Protein AF-A0A7C4W4A1-F1 (afdb_monomer_lite)

Radius of gyration: 19.25 Å; chains: 1; bounding box: 43×49×44 Å

Secondary structure (DSSP, 8-state):
-HHHHHHHHHHTT--EEE-HHHHHHHTT---TTS--HHHHS--SSSTT-EEE--SGGGHHHHHHHHHHIIIIIS----TT-HHHHHHHHHHH----EEETT--SHHHHHHHHHHHTTT--EEE-GGGGGGS--B---TT-GGGGEEEETTT--EEE---TT--SEEE-SSHHHHHHHHHHTT--TT--HHHHHHHHHHHHHHIIIIISS--TTGGGG-SSTTSS-GGGHHHHHHHHHHHH--EEETTTTEEEE--SS---TT--EES-THHHHT-PPP-

InterPro domains:
  IPR004137 Hydroxylamine reductase/Ni-containing CO dehydrogenase [PF03063] (3-142)
  IPR004137 Hydroxylamine reductase/Ni-containing CO dehydrogenase [PTHR30109] (1-232)
  IPR011254 Prismane-like superfamily [SSF56821] (2-259)
  IPR016099 Prismane-like, alpha/beta-sandwich [G3DSA:3.40.50.2030] (1-143)

pLDDT: mean 95.99, std 3.99, range [57.06, 98.75]

Organism: NCBI:txid113653

Structure (mmCIF, N/CA/C/O backbone):
data_AF-A0A7C4W4A1-F1
#
_entry.id   AF-A0A7C4W4A1-F1
#
loop_
_atom_site.group_PDB
_atom_site.id
_atom_site.type_symbol
_atom_site.label_atom_id
_atom_site.label_alt_id
_atom_site.label_comp_id
_atom_site.label_asym_id
_atom_site.label_entity_id
_atom_site.label_seq_id
_atom_site.pdbx_PDB_ins_code
_atom_site.Cartn_x
_atom_site.Cartn_y
_atom_site.Cartn_z
_atom_site.occupancy
_atom_site.B_iso_or_equiv
_atom_site.auth_seq_id
_atom_site.auth_comp_id
_atom_site.auth_asym_id
_atom_site.auth_atom_id
_atom_site.pdbx_PDB_model_num
ATOM 1 N N . ASP A 1 1 ? 7.081 6.368 -17.960 1.00 95.62 1 ASP A N 1
ATOM 2 C CA . ASP A 1 1 ? 6.251 5.556 -17.037 1.00 95.62 1 ASP A CA 1
ATOM 3 C C . ASP A 1 1 ? 7.072 4.738 -16.055 1.00 95.62 1 ASP A C 1
ATOM 5 O O . ASP A 1 1 ? 7.045 5.066 -14.877 1.00 95.62 1 ASP A O 1
ATOM 9 N N . ALA A 1 2 ? 7.829 3.723 -16.497 1.00 96.88 2 ALA A N 1
ATOM 10 C CA . ALA A 1 2 ? 8.615 2.878 -15.585 1.00 96.88 2 ALA A CA 1
ATOM 11 C C . ALA A 1 2 ? 9.582 3.694 -14.704 1.00 96.88 2 ALA A C 1
ATOM 13 O O . ALA A 1 2 ? 9.517 3.598 -13.481 1.00 96.88 2 ALA A O 1
ATOM 14 N N . TYR A 1 3 ? 10.397 4.559 -15.322 1.00 97.88 3 TYR A N 1
ATOM 15 C CA . TYR A 1 3 ? 11.257 5.511 -14.608 1.00 97.88 3 TYR A CA 1
ATOM 16 C C . TYR A 1 3 ? 10.452 6.422 -13.667 1.00 97.88 3 TYR A C 1
ATOM 18 O O . TYR A 1 3 ? 10.765 6.526 -12.485 1.00 97.88 3 TYR A O 1
ATOM 26 N N . THR A 1 4 ? 9.381 7.039 -14.181 1.00 97.75 4 THR A N 1
ATOM 27 C CA . THR A 1 4 ? 8.538 7.997 -13.451 1.00 97.75 4 THR A CA 1
ATOM 28 C C . THR A 1 4 ? 8.016 7.416 -12.142 1.00 97.75 4 THR A C 1
ATOM 30 O O . THR A 1 4 ? 8.166 8.046 -11.100 1.00 97.75 4 THR A O 1
ATOM 33 N N . VAL A 1 5 ? 7.451 6.205 -12.174 1.00 98.06 5 VAL A N 1
ATOM 34 C CA . VAL A 1 5 ? 6.921 5.552 -10.970 1.00 98.06 5 VAL A CA 1
ATOM 35 C C . VAL A 1 5 ? 8.040 5.228 -9.989 1.00 98.06 5 VAL A C 1
ATOM 37 O O . VAL A 1 5 ? 7.906 5.527 -8.806 1.00 98.06 5 VAL A O 1
ATOM 40 N N . MET A 1 6 ? 9.147 4.642 -10.455 1.00 98.25 6 MET A N 1
ATOM 41 C CA . MET A 1 6 ? 10.250 4.277 -9.559 1.00 98.25 6 MET A CA 1
ATOM 42 C C . MET A 1 6 ? 10.844 5.507 -8.872 1.00 98.25 6 MET A C 1
ATOM 44 O O . MET A 1 6 ? 10.991 5.504 -7.654 1.00 98.25 6 MET A O 1
ATOM 48 N N . ASN A 1 7 ? 11.106 6.576 -9.626 1.00 98.19 7 ASN A N 1
ATOM 49 C CA . ASN A 1 7 ? 11.614 7.834 -9.087 1.00 98.19 7 ASN A CA 1
ATOM 50 C C . ASN A 1 7 ? 10.610 8.487 -8.118 1.00 98.19 7 ASN A C 1
ATOM 52 O O . ASN A 1 7 ? 11.001 8.970 -7.055 1.00 98.19 7 ASN A O 1
ATOM 56 N N . GLU A 1 8 ? 9.311 8.481 -8.436 1.00 98.50 8 GLU A N 1
ATOM 57 C CA . GLU A 1 8 ? 8.291 9.075 -7.563 1.00 98.50 8 GLU A CA 1
ATOM 58 C C . GLU A 1 8 ? 8.186 8.341 -6.218 1.00 98.50 8 GLU A C 1
ATOM 60 O O . GLU A 1 8 ? 8.117 8.983 -5.174 1.00 98.50 8 GLU A O 1
ATOM 65 N N . PHE A 1 9 ? 8.214 7.006 -6.212 1.00 98.75 9 PHE A N 1
ATOM 66 C CA . PHE A 1 9 ? 8.135 6.235 -4.969 1.00 98.75 9 PHE A CA 1
ATOM 67 C C . PHE A 1 9 ? 9.457 6.236 -4.187 1.00 98.75 9 PHE A C 1
ATOM 69 O O . PHE A 1 9 ? 9.433 6.400 -2.965 1.00 98.75 9 PHE A O 1
ATOM 76 N N . ALA A 1 10 ? 10.607 6.136 -4.860 1.00 98.38 10 ALA A N 1
ATOM 77 C CA . ALA A 1 10 ? 11.912 6.190 -4.200 1.00 98.38 10 ALA A CA 1
ATOM 78 C C . ALA A 1 10 ? 12.178 7.571 -3.575 1.00 98.38 10 ALA A C 1
ATOM 80 O O . ALA A 1 10 ? 12.529 7.658 -2.402 1.00 98.38 10 ALA A O 1
ATOM 81 N N . SER A 1 11 ? 11.894 8.677 -4.275 1.00 98.19 11 SER A N 1
ATOM 82 C CA . SER A 1 11 ? 12.014 10.030 -3.689 1.00 98.19 11 SER A CA 1
ATOM 83 C C . SER A 1 11 ? 11.104 10.268 -2.476 1.00 98.19 11 SER A C 1
ATOM 85 O O . SER A 1 11 ? 11.361 11.162 -1.672 1.00 98.19 11 SER A O 1
ATOM 87 N N . ARG A 1 12 ? 10.060 9.449 -2.311 1.00 98.12 12 ARG A N 1
ATOM 88 C CA . ARG A 1 12 ? 9.133 9.464 -1.169 1.00 98.12 12 ARG A CA 1
ATOM 89 C C . ARG A 1 12 ? 9.475 8.425 -0.105 1.00 98.12 12 ARG A C 1
ATOM 91 O O . ARG A 1 12 ? 8.645 8.126 0.747 1.00 98.12 12 ARG A O 1
ATOM 98 N N . ASN A 1 13 ? 10.692 7.891 -0.141 1.00 98.25 13 ASN A N 1
ATOM 99 C CA . ASN A 1 13 ? 11.218 6.950 0.838 1.00 98.25 13 ASN A CA 1
ATOM 100 C C . ASN A 1 13 ? 10.473 5.600 0.898 1.00 98.25 13 ASN A C 1
ATOM 102 O O . ASN A 1 13 ? 10.528 4.905 1.914 1.00 98.25 13 ASN A O 1
ATOM 106 N N . PHE A 1 14 ? 9.787 5.197 -0.178 1.00 98.62 14 PHE A N 1
ATOM 107 C CA . PHE A 1 14 ? 9.311 3.818 -0.311 1.00 98.62 14 PHE A CA 1
ATOM 108 C C . PHE A 1 14 ? 10.476 2.887 -0.659 1.00 98.62 14 PHE A C 1
ATOM 110 O O . PHE A 1 14 ? 11.471 3.312 -1.244 1.00 98.62 14 PHE A O 1
ATOM 117 N N . ILE A 1 15 ? 10.324 1.602 -0.330 1.00 98.69 15 ILE A N 1
ATOM 118 C CA . ILE A 1 15 ? 11.211 0.543 -0.820 1.00 98.69 15 ILE A CA 1
ATOM 119 C C . ILE A 1 15 ? 10.747 0.165 -2.226 1.00 98.69 15 ILE A C 1
ATOM 121 O O . ILE A 1 15 ? 9.647 -0.373 -2.384 1.00 98.69 15 ILE A O 1
ATOM 125 N N . VAL A 1 16 ? 11.562 0.433 -3.245 1.00 98.75 16 VAL A N 1
ATOM 126 C CA . VAL A 1 16 ? 11.228 0.112 -4.636 1.00 98.75 16 VAL A CA 1
ATOM 127 C C . VAL A 1 16 ? 12.038 -1.097 -5.082 1.00 98.75 16 VAL A C 1
ATOM 129 O O . VAL A 1 16 ? 13.265 -1.091 -5.079 1.00 98.75 16 VAL A O 1
ATOM 132 N N . VAL A 1 17 ? 11.342 -2.151 -5.501 1.00 98.62 17 VAL A N 1
ATOM 133 C CA . VAL A 1 17 ? 11.955 -3.338 -6.105 1.00 98.62 17 VAL A CA 1
ATOM 134 C C . VAL A 1 17 ? 11.370 -3.571 -7.490 1.00 98.62 17 VAL A C 1
ATOM 136 O O . VAL A 1 17 ? 10.174 -3.378 -7.706 1.00 98.62 17 VAL A O 1
ATOM 139 N N . THR A 1 18 ? 12.202 -3.994 -8.436 1.00 98.62 18 THR A N 1
ATOM 140 C CA . THR A 1 18 ? 11.789 -4.202 -9.829 1.00 98.62 18 THR A CA 1
ATOM 141 C C . THR A 1 18 ? 12.407 -5.461 -10.432 1.00 98.62 18 THR A C 1
ATOM 143 O O . THR A 1 18 ? 13.397 -5.989 -9.928 1.00 98.62 18 THR A O 1
ATOM 146 N N . THR A 1 19 ? 11.790 -5.978 -11.497 1.00 98.62 19 THR A N 1
ATOM 147 C CA . THR A 1 19 ? 12.268 -7.144 -12.252 1.00 98.62 19 THR A CA 1
ATOM 148 C C . THR A 1 19 ? 11.946 -7.020 -13.741 1.00 98.62 19 THR A C 1
ATOM 150 O O . THR A 1 19 ? 11.060 -6.268 -14.156 1.00 98.62 19 THR A O 1
ATOM 153 N N . GLY A 1 20 ? 12.621 -7.832 -14.554 1.00 98.19 20 GLY A N 1
ATOM 154 C CA . GLY A 1 20 ? 12.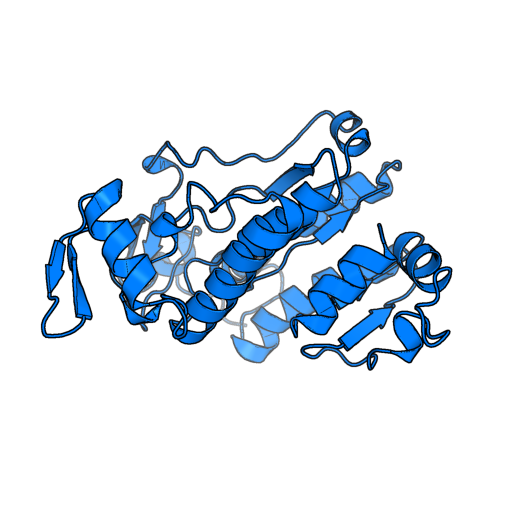263 -8.071 -15.952 1.00 98.19 20 GLY A CA 1
ATOM 155 C C . GLY A 1 20 ? 12.254 -6.804 -16.810 1.00 98.19 20 GLY A C 1
ATOM 156 O O . GLY A 1 20 ? 13.079 -5.915 -16.629 1.00 98.19 20 GLY A O 1
ATOM 157 N N . CYS A 1 21 ? 11.319 -6.731 -17.759 1.00 97.94 21 CYS A N 1
ATOM 158 C CA . CYS A 1 21 ? 11.262 -5.634 -18.729 1.00 97.94 21 CYS A CA 1
ATOM 159 C C . CYS A 1 21 ? 11.100 -4.263 -18.063 1.00 97.94 21 CYS A C 1
ATOM 161 O O . CYS A 1 21 ? 11.749 -3.315 -18.475 1.00 97.94 21 CYS A O 1
ATOM 163 N N . MET A 1 22 ? 10.320 -4.161 -16.980 1.00 97.12 22 MET A N 1
ATOM 164 C CA . MET A 1 22 ? 10.151 -2.884 -16.282 1.00 97.12 22 MET A CA 1
ATOM 165 C C . MET A 1 22 ? 11.462 -2.396 -15.647 1.00 97.12 22 MET A C 1
ATOM 167 O O . MET A 1 22 ? 11.724 -1.196 -15.629 1.00 97.12 22 MET A O 1
ATOM 171 N N . ALA A 1 23 ? 12.304 -3.316 -15.159 1.00 98.12 23 ALA A N 1
ATOM 172 C CA . ALA A 1 23 ? 13.641 -2.987 -14.672 1.00 98.12 23 ALA A CA 1
ATOM 173 C C . ALA A 1 23 ? 14.562 -2.492 -15.798 1.00 98.12 23 ALA A C 1
ATOM 175 O O . ALA A 1 23 ? 15.361 -1.584 -15.575 1.00 98.12 23 ALA A O 1
ATOM 176 N N . MET A 1 24 ? 14.435 -3.061 -17.000 1.00 98.25 24 MET A N 1
ATOM 177 C CA . MET A 1 24 ? 15.187 -2.621 -18.179 1.00 98.25 24 MET A CA 1
ATOM 178 C C . MET A 1 24 ? 14.747 -1.218 -18.602 1.00 98.25 24 MET A C 1
ATOM 180 O O . MET A 1 24 ? 15.575 -0.314 -18.660 1.00 98.25 24 MET A O 1
ATOM 184 N N . ASP A 1 25 ? 13.444 -1.019 -18.808 1.00 97.81 25 ASP A N 1
ATOM 185 C CA . ASP A 1 25 ? 12.881 0.232 -19.323 1.00 97.81 25 ASP A CA 1
ATOM 186 C C . ASP A 1 25 ? 13.168 1.425 -18.403 1.00 97.81 25 ASP A C 1
ATOM 188 O O . ASP A 1 25 ? 13.427 2.530 -18.875 1.00 97.81 25 ASP A O 1
ATOM 192 N N . ALA A 1 26 ? 13.163 1.215 -17.083 1.00 96.94 26 ALA A N 1
ATOM 193 C CA . ALA A 1 26 ? 13.490 2.270 -16.127 1.00 96.94 26 ALA A CA 1
ATOM 194 C C . ALA A 1 26 ? 14.948 2.753 -16.227 1.00 96.94 26 ALA A C 1
ATOM 196 O O . ALA A 1 26 ? 15.216 3.919 -15.949 1.00 96.94 26 ALA A O 1
ATOM 197 N N . GLY A 1 27 ? 15.875 1.884 -16.647 1.00 97.12 27 GLY A N 1
ATOM 198 C CA . GLY A 1 27 ? 17.289 2.221 -16.839 1.00 97.12 27 GLY A CA 1
ATOM 199 C C . GLY A 1 27 ? 17.603 2.891 -18.180 1.00 97.12 27 GLY A C 1
ATOM 200 O O . GLY A 1 27 ? 18.725 3.347 -18.374 1.00 97.12 27 GLY A O 1
ATOM 201 N N . LEU A 1 28 ? 16.639 2.959 -19.107 1.00 97.50 28 LEU A N 1
ATOM 202 C CA . LEU A 1 28 ? 16.822 3.609 -20.412 1.00 97.50 28 LEU A CA 1
ATOM 203 C C . LEU A 1 28 ? 16.641 5.130 -20.357 1.00 97.50 28 LEU A C 1
ATOM 205 O O . LEU A 1 28 ? 17.027 5.826 -21.295 1.00 97.50 28 LEU A O 1
ATOM 209 N N . TYR A 1 29 ? 16.045 5.647 -19.283 1.00 97.75 29 TYR A N 1
ATOM 210 C CA . TYR A 1 29 ? 15.843 7.076 -19.084 1.00 97.75 29 TYR A CA 1
ATOM 211 C C . TYR A 1 29 ? 16.922 7.654 -18.163 1.00 97.75 29 TYR A C 1
ATOM 213 O O . TYR A 1 29 ? 17.267 7.050 -17.147 1.00 97.75 29 TYR A O 1
ATOM 221 N N . LYS A 1 30 ? 17.411 8.844 -18.513 1.00 97.56 30 LYS A N 1
ATOM 222 C CA . LYS A 1 30 ? 18.314 9.665 -17.704 1.00 97.56 30 LYS A CA 1
ATOM 223 C C . LYS A 1 30 ? 17.616 10.975 -17.364 1.00 97.56 30 LYS A C 1
ATOM 225 O O . LYS A 1 30 ? 16.922 11.526 -18.218 1.00 97.56 30 LYS A O 1
ATOM 230 N N . ASP A 1 31 ? 17.777 11.449 -16.137 1.00 96.06 31 ASP A N 1
ATOM 231 C CA . ASP A 1 31 ? 17.242 12.744 -15.725 1.00 96.06 31 ASP A CA 1
ATOM 232 C C . ASP A 1 31 ? 18.083 13.926 -16.227 1.00 96.06 31 ASP A C 1
ATOM 234 O O . ASP A 1 31 ? 18.995 13.768 -17.040 1.00 96.06 31 ASP A O 1
ATOM 238 N N . GLU A 1 32 ? 17.728 15.130 -15.778 1.00 96.25 32 GLU A N 1
ATOM 239 C CA . GLU A 1 32 ? 18.389 16.382 -16.162 1.00 96.25 32 GLU A CA 1
ATOM 240 C C . GLU A 1 32 ? 19.877 16.410 -15.773 1.00 96.25 32 GLU A C 1
ATOM 242 O O . GLU A 1 32 ? 20.668 17.085 -16.429 1.00 96.25 32 GLU A O 1
ATOM 247 N N . GLU A 1 33 ? 20.276 15.631 -14.761 1.00 96.50 33 GLU A N 1
ATOM 248 C CA . GLU A 1 33 ? 21.669 15.464 -14.326 1.00 96.50 33 GLU A CA 1
ATOM 249 C C . GLU A 1 33 ? 22.387 14.340 -15.098 1.00 96.50 33 GLU A C 1
ATOM 251 O O . GLU A 1 33 ? 23.567 14.066 -14.878 1.00 96.50 33 GLU A O 1
ATOM 256 N N . GLY A 1 34 ? 21.696 13.689 -16.039 1.00 97.38 34 GLY A N 1
ATOM 257 C CA . GLY A 1 34 ? 22.225 12.588 -16.834 1.00 97.38 34 GLY A CA 1
ATOM 258 C C . GLY A 1 34 ? 22.254 11.244 -16.099 1.00 97.38 34 GLY A C 1
ATOM 259 O O . GLY A 1 34 ? 22.858 10.296 -16.622 1.00 97.38 34 GLY A O 1
ATOM 260 N N . LEU A 1 35 ? 21.606 11.143 -14.932 1.00 98.06 35 LEU A N 1
ATOM 261 C CA . LEU A 1 35 ? 21.596 9.954 -14.082 1.00 98.06 35 LEU A CA 1
ATOM 262 C C . LEU A 1 35 ? 20.371 9.081 -14.357 1.00 98.06 35 LEU A C 1
ATOM 264 O O . LEU A 1 35 ? 19.246 9.556 -14.519 1.00 98.06 35 LEU A O 1
ATOM 268 N N . THR A 1 36 ? 20.583 7.771 -14.400 1.00 98.19 36 THR A N 1
ATOM 269 C CA . THR A 1 36 ? 19.508 6.774 -14.403 1.00 98.19 36 THR A CA 1
ATOM 270 C C . THR A 1 36 ? 18.930 6.589 -12.999 1.00 98.19 36 THR A C 1
ATOM 272 O O . THR A 1 36 ? 19.527 6.983 -11.996 1.00 98.19 36 THR A O 1
ATOM 275 N N . VAL A 1 37 ? 17.787 5.902 -12.895 1.00 97.75 37 VAL A N 1
ATOM 276 C CA . VAL A 1 37 ? 17.185 5.589 -11.586 1.00 97.75 37 VAL A CA 1
ATOM 277 C C . VAL A 1 37 ? 18.118 4.764 -10.682 1.00 97.75 37 VAL A C 1
ATOM 279 O O . VAL A 1 37 ? 18.072 4.913 -9.466 1.00 97.75 37 VAL A O 1
ATOM 282 N N . TYR A 1 38 ? 18.985 3.930 -11.264 1.00 98.44 38 TYR A N 1
ATOM 283 C CA . TYR A 1 38 ? 19.925 3.082 -10.522 1.00 98.44 38 TYR A CA 1
ATOM 284 C C . TYR A 1 38 ? 21.193 3.820 -10.082 1.00 98.44 38 TYR A C 1
ATOM 286 O O . TYR A 1 38 ? 21.852 3.389 -9.146 1.00 98.44 38 TYR A O 1
ATOM 294 N N . GLU A 1 39 ? 21.549 4.918 -10.752 1.00 98.25 39 GLU A N 1
ATOM 295 C CA . GLU A 1 39 ? 22.654 5.786 -10.325 1.00 98.25 39 GLU A CA 1
ATOM 296 C C . GLU A 1 39 ? 22.191 6.778 -9.250 1.00 98.25 39 GLU A C 1
ATOM 298 O O . GLU A 1 39 ? 22.964 7.160 -8.376 1.00 98.25 39 GLU A O 1
ATOM 303 N N . LYS A 1 40 ? 20.916 7.179 -9.303 1.00 98.06 40 LYS A N 1
ATOM 304 C CA . LYS A 1 40 ? 20.320 8.162 -8.396 1.00 98.06 40 LYS A CA 1
ATOM 305 C C . LYS A 1 40 ? 19.992 7.614 -7.009 1.00 98.06 40 LYS A C 1
ATOM 307 O O . LYS A 1 40 ? 20.090 8.346 -6.026 1.00 98.06 40 LYS A O 1
ATOM 312 N N . TYR A 1 41 ? 19.561 6.357 -6.928 1.00 98.44 41 TYR A N 1
ATOM 313 C CA . TYR A 1 41 ? 19.097 5.739 -5.687 1.00 98.44 41 TYR A CA 1
ATOM 314 C C . TYR A 1 41 ? 19.970 4.537 -5.309 1.00 98.44 41 TYR A C 1
ATOM 316 O O . TYR A 1 41 ? 20.325 3.759 -6.193 1.00 98.44 41 TYR A O 1
ATOM 324 N N . PRO A 1 42 ? 20.275 4.330 -4.014 1.00 98.25 42 PRO A N 1
ATOM 325 C CA . PRO A 1 42 ? 20.937 3.109 -3.555 1.00 98.25 42 PRO A CA 1
ATOM 326 C C . PRO A 1 42 ? 20.106 1.851 -3.858 1.00 98.25 42 PRO A C 1
ATOM 328 O O . PRO A 1 42 ? 18.890 1.926 -4.033 1.00 98.25 42 PRO A O 1
ATOM 331 N N . ASP A 1 43 ? 20.737 0.678 -3.847 1.00 97.25 43 ASP A N 1
ATOM 332 C CA . ASP A 1 43 ? 20.140 -0.610 -4.237 1.00 97.25 43 ASP A CA 1
ATOM 333 C C . ASP A 1 43 ? 19.817 -1.546 -3.051 1.00 97.25 43 ASP A C 1
ATOM 335 O O . ASP A 1 43 ? 19.516 -2.729 -3.232 1.00 97.25 43 ASP A O 1
ATOM 339 N N . ASN A 1 44 ? 19.831 -1.021 -1.822 1.00 97.56 44 ASN A N 1
ATOM 340 C CA . ASN A 1 44 ? 19.459 -1.769 -0.620 1.00 97.56 44 ASN A CA 1
ATOM 341 C C . ASN A 1 44 ? 17.944 -2.045 -0.545 1.00 97.56 44 ASN A C 1
ATOM 343 O O . ASN A 1 44 ? 17.125 -1.374 -1.169 1.00 97.56 44 ASN A O 1
ATOM 347 N N . PHE A 1 45 ? 17.535 -3.010 0.285 1.00 97.44 45 PHE A N 1
ATOM 348 C CA . PHE A 1 45 ? 16.121 -3.185 0.645 1.00 97.44 45 PHE A CA 1
ATOM 349 C C . PHE A 1 45 ? 15.747 -2.239 1.798 1.00 97.44 45 PHE A C 1
ATOM 351 O O . PHE A 1 45 ? 15.568 -2.679 2.934 1.00 97.44 45 PHE A O 1
ATOM 358 N N . ASP A 1 46 ? 15.683 -0.940 1.507 1.00 97.88 46 ASP A N 1
ATOM 359 C CA . ASP A 1 46 ? 15.372 0.117 2.477 1.00 97.88 46 ASP A CA 1
ATOM 360 C C . ASP A 1 46 ? 14.597 1.281 1.828 1.00 97.88 46 ASP A C 1
ATOM 362 O O . ASP A 1 46 ? 14.412 1.329 0.607 1.00 97.88 46 ASP A O 1
ATOM 366 N N . GLY A 1 47 ? 14.079 2.195 2.649 1.00 97.94 47 GLY A N 1
ATOM 367 C CA . GLY A 1 47 ? 13.371 3.384 2.192 1.00 97.94 47 GLY A CA 1
ATOM 368 C C . GLY A 1 47 ? 14.252 4.248 1.292 1.00 97.94 47 GLY A C 1
ATOM 369 O O . GLY A 1 47 ? 15.412 4.509 1.601 1.00 97.94 47 GLY A O 1
ATOM 370 N N . GLY A 1 48 ? 13.706 4.664 0.150 1.00 98.19 48 GLY A N 1
ATOM 371 C CA . GLY A 1 48 ? 14.415 5.519 -0.800 1.00 98.19 48 GLY A CA 1
ATOM 372 C C . GLY A 1 48 ? 15.419 4.788 -1.684 1.00 98.19 48 GLY A C 1
ATOM 373 O O . GLY A 1 48 ? 16.215 5.430 -2.364 1.00 98.19 48 GLY A O 1
ATOM 374 N N . CYS A 1 49 ? 15.367 3.457 -1.695 1.00 98.69 49 CYS A N 1
ATOM 375 C CA . CYS A 1 49 ? 16.218 2.615 -2.524 1.00 98.69 49 CYS A CA 1
ATOM 376 C C . CYS A 1 49 ? 15.445 2.020 -3.711 1.00 98.69 49 CYS A C 1
ATOM 378 O O . CYS A 1 49 ? 14.228 1.809 -3.638 1.00 98.69 49 CYS A O 1
ATOM 380 N N . VAL A 1 50 ? 16.169 1.714 -4.791 1.00 98.69 50 VAL A N 1
ATOM 381 C CA . VAL A 1 50 ? 15.661 1.063 -6.006 1.00 98.69 50 VAL A CA 1
ATOM 382 C C . VAL A 1 50 ? 16.513 -0.166 -6.315 1.00 98.69 50 VAL A C 1
ATOM 384 O O . VAL A 1 50 ? 17.621 -0.056 -6.831 1.00 98.69 50 VAL A O 1
ATOM 387 N N . ALA A 1 51 ? 15.976 -1.356 -6.046 1.00 98.44 51 ALA A N 1
ATOM 388 C CA . ALA A 1 51 ? 16.687 -2.615 -6.257 1.00 98.44 51 ALA A CA 1
ATOM 389 C C . ALA A 1 51 ? 16.114 -3.409 -7.443 1.00 98.44 51 ALA A C 1
ATOM 391 O O . ALA A 1 51 ? 14.952 -3.833 -7.440 1.00 98.44 51 ALA A O 1
ATOM 392 N N . ASN A 1 52 ? 16.941 -3.670 -8.457 1.00 98.31 52 ASN A N 1
ATOM 393 C CA . ASN A 1 52 ? 16.619 -4.632 -9.511 1.00 98.31 52 ASN A CA 1
ATOM 394 C C . ASN A 1 52 ? 16.941 -6.054 -9.033 1.00 98.31 52 ASN A C 1
ATOM 396 O O . ASN A 1 52 ? 18.104 -6.417 -8.879 1.00 98.31 52 ASN A O 1
ATOM 400 N N . LEU A 1 53 ? 15.914 -6.881 -8.840 1.00 98.12 53 LEU A N 1
ATOM 401 C CA . LEU A 1 53 ? 16.083 -8.244 -8.325 1.00 98.12 53 LEU A CA 1
ATOM 402 C C . LEU A 1 53 ? 16.415 -9.271 -9.418 1.00 98.12 53 LEU A C 1
ATOM 404 O O . LEU A 1 53 ? 16.723 -10.419 -9.103 1.00 98.12 53 LEU A O 1
ATOM 408 N N . GLY A 1 54 ? 16.334 -8.888 -10.697 1.00 97.81 54 GLY A N 1
ATOM 409 C CA . GLY A 1 54 ? 16.698 -9.729 -11.836 1.00 97.81 54 GLY A CA 1
ATOM 410 C C . GLY A 1 54 ? 15.546 -10.007 -12.804 1.00 97.81 54 GLY A C 1
ATOM 411 O O . GLY A 1 54 ? 14.703 -9.157 -13.089 1.00 97.81 54 GLY A O 1
ATOM 412 N N . SER A 1 55 ? 15.529 -11.209 -13.381 1.00 98.31 55 SER A N 1
ATOM 413 C CA . SER A 1 55 ? 14.564 -11.598 -14.421 1.00 98.31 55 SER A CA 1
ATOM 414 C C . SER A 1 55 ? 13.156 -11.858 -13.860 1.00 98.31 55 SER A C 1
ATOM 416 O O . SER A 1 55 ? 12.926 -11.807 -12.655 1.00 98.31 55 SER A O 1
ATOM 418 N N . CYS A 1 56 ? 12.179 -12.189 -14.715 1.00 98.00 56 CYS A N 1
ATOM 419 C CA . CYS A 1 56 ? 10.799 -12.4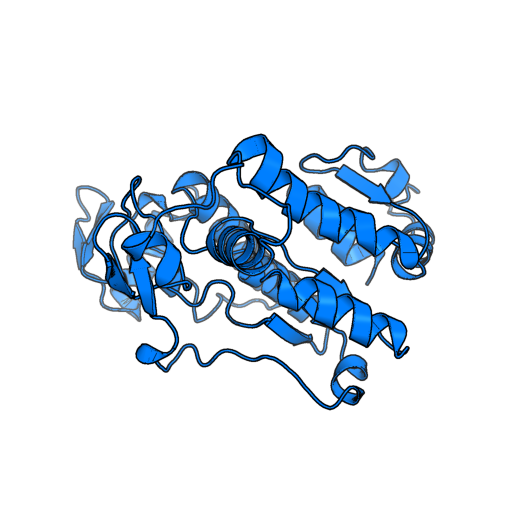35 -14.271 1.00 98.00 56 CYS A CA 1
ATOM 420 C C . CYS A 1 56 ? 10.667 -13.502 -13.167 1.00 98.00 56 CYS A C 1
ATOM 422 O O . CYS A 1 56 ? 9.742 -13.412 -12.363 1.00 98.00 56 CYS A O 1
ATOM 424 N N . VAL A 1 57 ? 11.559 -14.499 -13.103 1.00 97.88 57 VAL A N 1
ATOM 425 C CA . VAL A 1 57 ? 11.511 -15.521 -12.038 1.00 97.88 57 VAL A CA 1
ATOM 426 C C . VAL A 1 57 ? 11.943 -14.970 -10.675 1.00 97.88 57 VAL A C 1
ATOM 428 O O . VAL A 1 57 ? 11.524 -15.495 -9.647 1.00 97.88 57 VAL A O 1
ATOM 431 N N . ALA A 1 58 ? 12.678 -13.854 -10.646 1.00 98.44 58 ALA A N 1
ATOM 432 C CA . ALA A 1 58 ? 13.080 -13.175 -9.416 1.00 98.44 58 ALA A CA 1
ATOM 433 C C . ALA A 1 58 ? 11.908 -12.503 -8.677 1.00 98.44 58 ALA A C 1
ATOM 435 O O . ALA A 1 58 ? 12.053 -12.134 -7.514 1.00 98.44 58 ALA A O 1
ATOM 436 N N . ASN A 1 59 ? 10.710 -12.425 -9.278 1.00 98.50 59 ASN A N 1
ATOM 437 C CA . ASN A 1 59 ? 9.489 -12.042 -8.553 1.00 98.50 59 ASN A CA 1
ATOM 438 C C . ASN A 1 59 ? 9.211 -12.964 -7.350 1.00 98.50 59 ASN A C 1
ATOM 440 O O . ASN A 1 59 ? 8.581 -12.536 -6.382 1.00 98.50 59 ASN A O 1
ATOM 444 N N . ALA A 1 60 ? 9.738 -14.196 -7.356 1.00 97.94 60 ALA A N 1
ATOM 445 C CA . ALA A 1 60 ? 9.716 -15.080 -6.193 1.00 97.94 60 ALA A CA 1
ATOM 446 C C . ALA A 1 60 ? 10.410 -14.463 -4.962 1.00 97.94 60 ALA A C 1
ATOM 448 O O . ALA A 1 60 ? 10.019 -14.755 -3.835 1.00 97.94 60 ALA A O 1
ATOM 449 N N . HIS A 1 61 ? 11.397 -13.580 -5.143 1.00 98.19 61 HIS A N 1
ATOM 450 C CA . HIS A 1 61 ? 12.061 -12.882 -4.041 1.00 98.19 61 HIS A CA 1
ATOM 451 C C . HIS A 1 61 ? 11.244 -11.707 -3.501 1.00 98.19 61 HIS A C 1
ATOM 453 O O . HIS A 1 61 ? 11.298 -11.467 -2.299 1.00 98.19 61 HIS A O 1
ATOM 459 N N . ILE A 1 62 ? 10.433 -11.038 -4.330 1.00 97.81 62 ILE A N 1
ATOM 460 C CA . ILE A 1 62 ? 9.449 -10.039 -3.864 1.00 97.81 62 ILE A CA 1
ATOM 461 C C . ILE A 1 62 ? 8.406 -10.734 -2.985 1.00 97.81 62 ILE A C 1
ATOM 463 O O . ILE A 1 62 ? 8.155 -10.332 -1.849 1.00 97.81 62 ILE A O 1
ATOM 467 N N . HIS A 1 63 ? 7.859 -11.840 -3.492 1.00 95.12 63 HIS A N 1
ATOM 468 C CA . HIS A 1 63 ? 6.920 -12.701 -2.772 1.00 95.12 63 HIS A CA 1
ATOM 469 C C . HIS A 1 63 ? 7.530 -13.220 -1.459 1.00 95.12 63 HIS A C 1
ATOM 471 O O . HIS A 1 63 ? 6.960 -13.068 -0.378 1.00 95.12 63 HIS A O 1
ATOM 477 N N . GLY A 1 64 ? 8.759 -13.730 -1.537 1.00 97.19 64 GLY A N 1
ATOM 478 C CA . GLY A 1 64 ? 9.522 -14.215 -0.395 1.00 97.19 64 GLY A CA 1
ATOM 479 C C . GLY A 1 64 ? 9.894 -13.127 0.613 1.00 97.19 64 GLY A C 1
ATOM 480 O O . GLY A 1 64 ? 9.974 -13.427 1.800 1.00 97.19 64 GLY A O 1
ATOM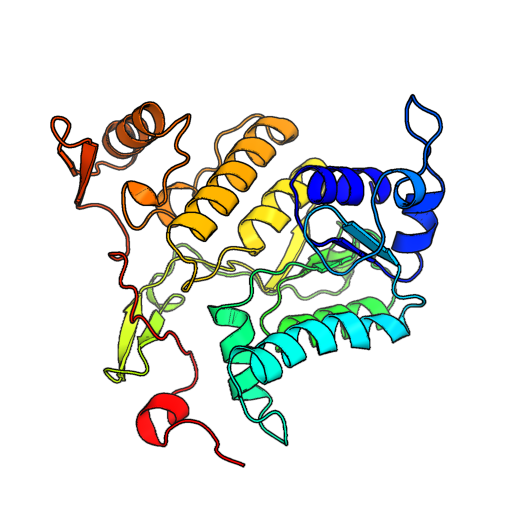 481 N N . ALA A 1 65 ? 10.102 -11.874 0.201 1.00 97.62 65 ALA A N 1
ATOM 482 C CA . ALA A 1 65 ? 10.371 -10.767 1.118 1.00 97.62 65 ALA A CA 1
ATOM 483 C C . ALA A 1 65 ? 9.168 -10.509 2.034 1.00 97.62 65 ALA A C 1
ATOM 485 O O . ALA A 1 65 ? 9.341 -10.442 3.250 1.00 97.62 65 ALA A O 1
ATOM 486 N N . ALA A 1 66 ? 7.949 -10.483 1.487 1.00 96.56 66 ALA A N 1
ATOM 487 C CA . ALA A 1 66 ? 6.731 -10.335 2.283 1.00 96.56 66 ALA A CA 1
ATOM 488 C C . ALA A 1 66 ? 6.528 -11.508 3.265 1.00 96.56 66 ALA A C 1
ATOM 490 O O . ALA A 1 66 ? 6.236 -11.293 4.442 1.00 96.56 66 ALA A O 1
ATOM 491 N N . ILE A 1 67 ? 6.776 -12.747 2.822 1.00 97.62 67 ILE A N 1
ATOM 492 C CA . ILE A 1 67 ? 6.741 -13.936 3.697 1.00 97.62 67 ILE A CA 1
ATOM 493 C C . ILE A 1 67 ? 7.803 -13.836 4.802 1.00 97.62 67 ILE A C 1
ATOM 495 O O . ILE A 1 67 ? 7.527 -14.122 5.969 1.00 97.62 67 ILE A O 1
ATOM 499 N N . LYS A 1 68 ? 9.021 -13.398 4.461 1.00 97.31 68 LYS A N 1
ATOM 500 C CA . LYS A 1 68 ? 10.105 -13.195 5.429 1.00 97.31 68 LYS A CA 1
ATOM 501 C C . LYS A 1 68 ? 9.766 -12.113 6.446 1.00 97.31 68 LYS A C 1
ATOM 503 O O . LYS A 1 68 ? 10.188 -12.258 7.586 1.00 97.31 68 LYS A O 1
ATOM 508 N N . VAL A 1 69 ? 8.973 -11.095 6.104 1.00 95.56 69 VAL A N 1
ATOM 509 C CA . VAL A 1 69 ? 8.496 -10.126 7.101 1.00 95.56 69 VAL A CA 1
ATOM 510 C C . VAL A 1 69 ? 7.654 -10.827 8.172 1.00 95.56 69 VAL A C 1
ATOM 512 O O . VAL A 1 69 ? 7.926 -10.677 9.364 1.00 95.56 69 VAL A O 1
ATOM 515 N N . ALA A 1 70 ? 6.698 -11.666 7.766 1.00 93.81 70 ALA A N 1
ATOM 516 C CA . ALA A 1 70 ? 5.884 -12.446 8.700 1.00 93.81 70 ALA A CA 1
ATOM 517 C C . ALA A 1 70 ? 6.726 -13.445 9.522 1.00 93.81 70 ALA A C 1
ATOM 519 O O . ALA A 1 70 ? 6.528 -13.591 10.731 1.00 93.81 70 ALA A O 1
ATOM 520 N N . ARG A 1 71 ? 7.709 -14.109 8.898 1.00 94.94 71 ARG A N 1
ATOM 521 C CA . ARG A 1 71 ? 8.577 -15.076 9.588 1.00 94.94 71 ARG A CA 1
ATOM 522 C C . ARG A 1 71 ? 9.570 -14.424 10.544 1.00 94.94 71 ARG A C 1
ATOM 524 O O . ARG A 1 71 ? 9.732 -14.907 11.654 1.00 94.94 71 ARG A O 1
ATOM 531 N N . ILE A 1 72 ? 10.287 -13.394 10.111 1.00 93.62 72 ILE A N 1
ATOM 532 C CA . ILE A 1 72 ? 11.425 -12.841 10.854 1.00 93.62 72 ILE A CA 1
ATOM 533 C C . ILE A 1 72 ? 10.928 -11.868 11.923 1.00 93.62 72 ILE A C 1
ATOM 535 O O . ILE A 1 72 ? 11.290 -12.019 13.087 1.00 93.62 72 ILE A O 1
ATOM 539 N N . PHE A 1 73 ? 10.055 -10.921 11.563 1.00 89.44 73 PHE A N 1
ATOM 540 C CA . PHE A 1 73 ? 9.574 -9.916 12.517 1.00 89.44 73 PHE A CA 1
ATOM 541 C C . PHE A 1 73 ? 8.458 -10.451 13.412 1.00 89.44 73 PHE A C 1
ATOM 543 O O . PHE A 1 73 ? 8.477 -10.217 14.617 1.00 89.44 73 PHE A O 1
ATOM 550 N N . ALA A 1 74 ? 7.505 -11.201 12.849 1.00 89.31 74 ALA A N 1
ATOM 551 C CA . ALA A 1 74 ? 6.369 -11.725 13.610 1.00 89.31 74 ALA A CA 1
ATOM 552 C C . ALA A 1 74 ? 6.513 -13.188 14.045 1.00 89.31 74 ALA A C 1
ATOM 554 O O . ALA A 1 74 ? 5.586 -13.725 14.652 1.00 89.31 74 ALA A O 1
ATOM 555 N N . LYS A 1 75 ? 7.658 -13.828 13.763 1.00 92.44 75 LYS A N 1
ATOM 556 C CA . LYS A 1 75 ? 7.978 -15.206 14.182 1.00 92.44 75 LYS A CA 1
ATOM 557 C C . LYS A 1 75 ? 6.928 -16.246 13.769 1.00 92.44 75 LYS A C 1
ATOM 559 O O . LYS A 1 75 ? 6.827 -17.296 14.397 1.00 92.44 75 LYS A O 1
ATOM 564 N N . ARG A 1 76 ? 6.161 -15.986 12.702 1.00 91.81 76 ARG A N 1
ATOM 565 C CA . ARG A 1 76 ? 5.109 -16.903 12.232 1.00 91.81 76 ARG A CA 1
ATOM 566 C C . ARG A 1 76 ? 5.703 -18.164 11.624 1.00 91.81 76 ARG A C 1
ATOM 568 O O . ARG A 1 76 ? 6.785 -18.126 11.031 1.00 91.81 76 ARG A O 1
ATOM 575 N N . ASN A 1 77 ? 5.016 -19.292 11.765 1.00 93.31 77 ASN A N 1
ATOM 576 C CA . ASN A 1 77 ? 5.400 -20.509 11.062 1.00 93.31 77 ASN A CA 1
ATOM 577 C C . ASN A 1 77 ? 5.051 -20.384 9.574 1.00 93.31 77 ASN A C 1
ATOM 579 O O . ASN A 1 77 ? 3.928 -20.021 9.240 1.00 93.31 77 ASN A O 1
ATOM 583 N N . ILE A 1 78 ? 6.006 -20.688 8.693 1.00 94.88 78 ILE A N 1
ATOM 584 C CA . ILE A 1 78 ? 5.820 -20.650 7.233 1.00 94.88 78 ILE A CA 1
ATOM 585 C C . ILE A 1 78 ? 5.583 -22.035 6.625 1.00 94.88 78 ILE A C 1
ATOM 587 O O . ILE A 1 78 ? 5.188 -22.137 5.462 1.00 94.88 78 ILE A O 1
ATOM 591 N N . ARG A 1 79 ? 5.826 -23.115 7.375 1.00 94.00 79 ARG A N 1
ATOM 592 C CA . ARG A 1 79 ? 5.661 -24.477 6.874 1.00 94.00 79 ARG A CA 1
ATOM 593 C C . ARG A 1 79 ? 4.175 -24.803 6.775 1.00 94.00 79 ARG A C 1
ATOM 595 O O . ARG A 1 79 ? 3.486 -24.823 7.781 1.00 94.00 79 ARG A O 1
ATOM 602 N N . ALA A 1 80 ? 3.699 -25.071 5.558 1.00 93.69 80 ALA A N 1
ATOM 603 C CA . ALA A 1 80 ? 2.307 -25.452 5.285 1.00 93.69 80 ALA A CA 1
ATOM 604 C C . ALA A 1 80 ? 1.245 -24.502 5.893 1.00 93.69 80 ALA A C 1
ATOM 606 O O . ALA A 1 80 ? 0.120 -24.914 6.144 1.00 93.69 80 ALA A O 1
ATOM 607 N N . ASN A 1 81 ? 1.585 -23.223 6.087 1.00 94.75 81 ASN A N 1
ATOM 608 C CA . ASN A 1 81 ? 0.750 -22.255 6.808 1.00 94.75 81 ASN A CA 1
ATOM 609 C C . ASN A 1 81 ? 0.428 -21.017 5.955 1.00 94.75 81 ASN A C 1
ATOM 611 O O . ASN A 1 81 ? 0.471 -19.877 6.413 1.00 94.75 81 ASN A O 1
ATOM 615 N N . PHE A 1 82 ? 0.172 -21.240 4.664 1.00 94.88 82 PHE A N 1
ATOM 616 C CA . PHE A 1 82 ? 0.026 -20.162 3.684 1.00 94.88 82 PHE A CA 1
ATOM 617 C C . PHE A 1 82 ? -1.085 -19.169 4.053 1.00 94.88 82 PHE A C 1
ATOM 619 O O . PHE A 1 82 ? -0.901 -17.969 3.894 1.00 94.88 82 PHE A O 1
ATOM 626 N N . GLU A 1 83 ? -2.210 -19.666 4.567 1.00 95.50 83 GLU A N 1
ATOM 627 C CA . GLU A 1 83 ? -3.370 -18.862 4.961 1.00 95.50 83 GLU A CA 1
ATOM 628 C C . GLU A 1 83 ? -3.028 -17.829 6.049 1.00 95.50 83 GLU A C 1
ATOM 630 O O . GLU A 1 83 ? -3.313 -16.649 5.874 1.00 95.50 83 GLU A O 1
ATOM 635 N N . GLU A 1 84 ? -2.356 -18.239 7.132 1.00 95.88 84 GLU A N 1
ATOM 636 C CA . GLU A 1 84 ? -1.958 -17.324 8.213 1.00 95.88 84 GLU A CA 1
ATOM 637 C C . GLU A 1 84 ? -0.943 -16.284 7.721 1.00 95.88 84 GLU A C 1
ATOM 639 O O . GLU A 1 84 ? -1.004 -15.115 8.099 1.00 95.88 84 GLU A O 1
ATOM 644 N N . ILE A 1 85 ? -0.006 -16.696 6.863 1.00 97.44 85 ILE A N 1
ATOM 645 C CA . ILE A 1 85 ? 1.003 -15.793 6.302 1.00 97.44 85 ILE A CA 1
ATOM 646 C C . ILE A 1 85 ? 0.363 -14.768 5.362 1.00 97.44 85 ILE A C 1
ATOM 648 O O . ILE A 1 85 ? 0.683 -13.583 5.449 1.00 97.44 85 ILE A O 1
ATOM 652 N N . ALA A 1 86 ? -0.551 -15.201 4.493 1.00 97.56 86 ALA A N 1
ATOM 653 C CA . ALA A 1 86 ? -1.296 -14.312 3.610 1.00 97.56 86 ALA A CA 1
ATOM 654 C C . ALA A 1 86 ? -2.167 -13.332 4.408 1.00 97.56 86 ALA A C 1
ATOM 656 O O . ALA A 1 86 ? -2.147 -12.137 4.129 1.00 97.56 86 ALA A O 1
ATOM 657 N N . ASP A 1 87 ? -2.866 -13.808 5.440 1.00 97.50 87 ASP A N 1
ATOM 658 C CA . ASP A 1 87 ? -3.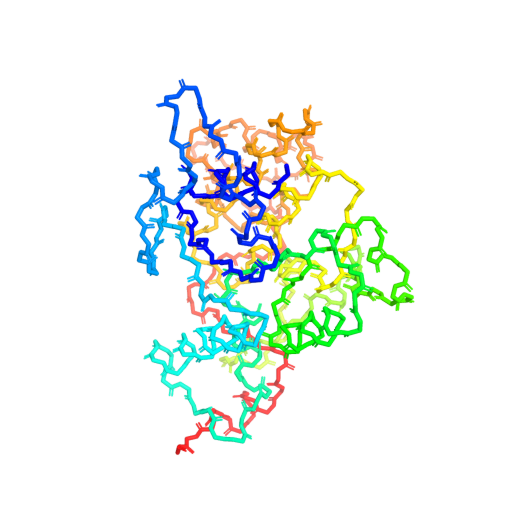676 -12.965 6.320 1.00 97.50 87 ASP A CA 1
ATOM 659 C C . ASP A 1 87 ? -2.829 -11.939 7.090 1.00 97.50 87 ASP A C 1
ATOM 661 O O . ASP A 1 87 ? -3.189 -10.762 7.175 1.00 97.50 87 ASP A O 1
ATOM 665 N N . TYR A 1 88 ? -1.655 -12.348 7.582 1.00 97.50 88 TYR A N 1
ATOM 666 C CA . TYR A 1 88 ? -0.707 -11.437 8.220 1.00 97.50 88 TYR A CA 1
ATOM 667 C C . TYR A 1 88 ? -0.271 -10.322 7.257 1.00 97.50 88 TYR A C 1
ATOM 669 O O . TYR A 1 88 ? -0.264 -9.147 7.630 1.00 97.50 88 TYR A O 1
ATOM 677 N N . ILE A 1 89 ? 0.090 -10.669 6.018 1.00 98.12 89 ILE A N 1
ATOM 678 C CA . ILE A 1 89 ? 0.541 -9.701 5.010 1.00 98.12 89 ILE A CA 1
ATOM 679 C C . ILE A 1 89 ? -0.606 -8.759 4.621 1.00 98.12 89 ILE A C 1
ATOM 681 O O . ILE A 1 89 ? -0.417 -7.538 4.653 1.00 98.12 89 ILE A O 1
ATOM 685 N N . LEU A 1 90 ? -1.800 -9.301 4.356 1.00 98.31 90 LEU A N 1
ATOM 686 C CA . LEU A 1 90 ? -3.001 -8.534 4.013 1.00 98.31 90 LEU A CA 1
ATOM 687 C C . LEU A 1 90 ? -3.349 -7.489 5.074 1.00 98.31 90 LEU A C 1
ATOM 689 O O . LEU A 1 90 ? -3.732 -6.376 4.737 1.00 98.31 90 LEU A O 1
ATOM 693 N N . ASN A 1 91 ? -3.198 -7.831 6.354 1.00 97.75 91 ASN A N 1
ATOM 694 C CA . ASN A 1 91 ? -3.609 -6.959 7.449 1.00 97.75 91 ASN A CA 1
ATOM 695 C C . ASN A 1 91 ? -2.511 -6.000 7.946 1.00 97.75 91 ASN A C 1
ATOM 697 O O . ASN A 1 91 ? -2.807 -5.067 8.701 1.00 97.75 91 ASN A O 1
ATOM 701 N N . ARG A 1 92 ? -1.234 -6.231 7.595 1.00 97.31 92 ARG A N 1
ATOM 702 C CA . ARG A 1 92 ? -0.096 -5.587 8.293 1.00 97.31 92 ARG A CA 1
ATOM 703 C C . ARG A 1 92 ? 1.032 -5.099 7.397 1.00 97.31 92 ARG A C 1
ATOM 705 O O . ARG A 1 92 ? 1.751 -4.187 7.792 1.00 97.31 92 ARG A O 1
ATOM 712 N N . VAL A 1 93 ? 1.213 -5.681 6.215 1.00 97.88 93 VAL A N 1
ATOM 713 C CA . VAL A 1 93 ? 2.361 -5.380 5.349 1.00 97.88 93 VAL A CA 1
ATOM 714 C C . VAL A 1 93 ? 1.894 -4.532 4.174 1.00 97.88 93 VAL A C 1
ATOM 716 O O . VAL A 1 93 ? 1.332 -5.039 3.204 1.00 97.88 93 VAL A O 1
ATOM 719 N N . GLY A 1 94 ? 2.113 -3.220 4.280 1.00 97.88 94 GLY A N 1
ATOM 720 C CA . GLY A 1 94 ? 1.785 -2.261 3.226 1.00 97.88 94 GLY A CA 1
ATOM 721 C C . GLY A 1 94 ? 2.692 -2.442 2.015 1.00 97.88 94 GLY A C 1
ATOM 722 O O . GLY A 1 94 ? 3.866 -2.098 2.073 1.00 97.88 94 GLY A O 1
ATOM 723 N N . ALA A 1 95 ? 2.141 -2.981 0.933 1.00 98.31 95 ALA A N 1
ATOM 724 C CA . ALA A 1 95 ? 2.824 -3.185 -0.338 1.00 98.31 95 ALA A CA 1
ATOM 725 C C . ALA A 1 95 ? 1.813 -3.095 -1.487 1.00 98.31 95 ALA A C 1
ATOM 727 O O . ALA A 1 95 ? 0.632 -3.386 -1.283 1.00 98.31 95 ALA A O 1
ATOM 728 N N . CYS A 1 96 ? 2.283 -2.738 -2.680 1.00 98.69 96 CYS A N 1
ATOM 729 C CA . CYS A 1 96 ? 1.507 -2.764 -3.915 1.00 98.69 96 CYS A CA 1
ATOM 730 C C . CYS A 1 96 ? 2.426 -3.119 -5.088 1.00 98.69 96 CYS A C 1
ATOM 732 O O . CYS A 1 96 ? 3.506 -2.548 -5.228 1.00 98.69 96 CYS A O 1
ATOM 734 N N . GLY A 1 97 ? 2.006 -4.061 -5.928 1.00 98.31 97 GLY A N 1
ATOM 735 C CA . GLY A 1 97 ? 2.677 -4.376 -7.184 1.00 98.31 97 GLY A CA 1
ATOM 736 C C . GLY A 1 97 ? 2.220 -3.464 -8.321 1.00 98.31 97 GLY A C 1
ATOM 737 O O . GLY A 1 97 ? 1.093 -2.968 -8.312 1.00 98.31 97 GLY A O 1
ATOM 738 N N . LEU A 1 98 ? 3.078 -3.300 -9.327 1.00 98.56 98 LEU A N 1
ATOM 739 C CA . LEU A 1 98 ? 2.743 -2.660 -10.596 1.00 98.56 98 LEU A CA 1
ATOM 740 C C . LEU A 1 98 ? 3.192 -3.556 -11.750 1.00 98.56 98 LEU A C 1
ATOM 742 O O . LEU A 1 98 ? 4.363 -3.916 -11.849 1.00 98.56 98 LEU A O 1
ATOM 746 N N . ALA A 1 99 ? 2.267 -3.888 -12.643 1.00 97.62 99 ALA A N 1
ATOM 747 C CA . ALA A 1 99 ? 2.559 -4.557 -13.904 1.00 97.62 99 ALA A CA 1
ATOM 748 C C . ALA A 1 99 ? 1.988 -3.723 -15.061 1.00 97.62 99 ALA A C 1
ATOM 750 O O . ALA A 1 99 ? 0.990 -4.080 -15.688 1.00 97.62 99 ALA A O 1
ATOM 751 N N . TRP A 1 100 ? 2.623 -2.573 -15.312 1.00 97.94 100 TRP A N 1
ATOM 752 C CA . TRP A 1 100 ? 2.126 -1.548 -16.236 1.00 97.94 100 TRP A CA 1
ATOM 753 C C . TRP A 1 100 ? 1.947 -2.075 -17.667 1.00 97.94 100 TRP A C 1
ATOM 755 O O . TRP A 1 100 ? 0.855 -2.035 -18.223 1.00 97.94 100 TRP A O 1
ATOM 765 N N . GLY A 1 101 ? 2.990 -2.693 -18.226 1.00 94.94 101 GLY A N 1
ATOM 766 C CA . GLY A 1 101 ? 2.973 -3.309 -19.558 1.00 94.94 101 GLY A CA 1
ATOM 767 C C . GLY A 1 101 ? 2.582 -4.792 -19.572 1.00 94.94 101 GLY A C 1
ATOM 768 O O . GLY A 1 101 ? 3.146 -5.564 -20.347 1.00 94.94 101 GLY A O 1
ATOM 769 N N . ALA A 1 102 ? 1.694 -5.251 -18.683 1.00 93.25 102 ALA A N 1
ATOM 770 C CA . ALA A 1 102 ? 1.375 -6.677 -18.576 1.00 93.25 102 ALA A CA 1
ATOM 771 C C . ALA A 1 102 ? 0.708 -7.232 -19.852 1.00 93.25 102 ALA A C 1
ATOM 773 O O . ALA A 1 102 ? -0.461 -6.961 -20.108 1.00 93.25 102 ALA A O 1
ATOM 774 N N . TYR A 1 103 ? 1.403 -8.112 -20.586 1.00 93.81 103 TYR A N 1
ATOM 775 C CA . TYR A 1 103 ? 0.880 -8.747 -21.814 1.00 93.81 103 TYR A CA 1
ATOM 776 C C . TYR A 1 103 ? 0.867 -10.290 -21.804 1.00 93.81 103 TYR A C 1
ATOM 778 O O . TYR A 1 103 ? 0.125 -10.911 -22.562 1.00 93.81 103 TYR A O 1
ATOM 786 N N . SER A 1 104 ? 1.706 -10.928 -20.980 1.00 96.38 104 SER A N 1
ATOM 787 C CA . SER A 1 104 ? 1.908 -12.382 -21.003 1.00 96.38 104 SER A CA 1
ATOM 788 C C . SER A 1 104 ? 1.086 -13.127 -19.948 1.00 96.38 104 SER A C 1
ATOM 790 O O . SER A 1 104 ? 0.838 -12.629 -18.852 1.00 96.38 104 SER A O 1
ATOM 792 N N . GLN A 1 105 ? 0.779 -14.400 -20.210 1.00 96.75 105 GLN A N 1
ATOM 793 C CA . GLN A 1 105 ? 0.169 -15.298 -19.216 1.00 96.75 105 GLN A CA 1
ATOM 794 C C . GLN A 1 105 ? 1.014 -15.419 -17.933 1.00 96.75 105 GLN A C 1
ATOM 796 O O . GLN A 1 105 ? 0.469 -15.554 -16.838 1.00 96.75 105 GLN A O 1
ATOM 801 N N . LYS A 1 106 ? 2.346 -15.291 -18.048 1.00 97.44 106 LYS A N 1
ATOM 802 C CA . LYS A 1 106 ? 3.253 -15.245 -16.892 1.00 97.44 106 LYS A CA 1
ATOM 803 C C . LYS A 1 106 ? 2.934 -14.059 -15.982 1.00 97.44 106 LYS A C 1
ATOM 805 O O . LYS A 1 106 ? 2.851 -14.247 -14.773 1.00 97.44 106 LYS A O 1
ATOM 810 N N . ALA A 1 107 ? 2.686 -12.872 -16.541 1.00 96.31 107 ALA A N 1
ATOM 811 C CA . ALA A 1 107 ? 2.328 -11.691 -15.755 1.00 96.31 107 ALA A CA 1
ATOM 812 C C . ALA A 1 107 ? 1.023 -11.910 -14.971 1.00 96.31 107 ALA A C 1
ATOM 814 O O . ALA A 1 107 ? 0.982 -11.637 -13.773 1.00 96.31 107 ALA A O 1
ATOM 815 N N . ALA A 1 108 ? 0.003 -12.505 -15.601 1.00 96.06 108 ALA A N 1
ATOM 816 C CA . ALA A 1 108 ? -1.245 -12.860 -14.921 1.00 96.06 108 ALA A CA 1
ATOM 817 C C . ALA A 1 108 ? -1.029 -13.858 -13.766 1.00 96.06 108 ALA A C 1
ATOM 819 O O . ALA A 1 108 ? -1.601 -13.689 -12.686 1.00 96.06 108 ALA A O 1
ATOM 820 N N . SER A 1 109 ? -0.176 -14.874 -13.958 1.00 97.31 109 SER A N 1
ATOM 821 C CA . SER A 1 109 ? 0.154 -15.834 -12.893 1.00 97.31 109 SER A CA 1
ATOM 822 C C . SER A 1 109 ? 0.949 -15.210 -11.741 1.00 97.31 109 SER A C 1
ATOM 824 O O . SER A 1 109 ? 0.662 -15.510 -10.584 1.00 97.31 109 SER A O 1
ATOM 826 N N . ILE A 1 110 ? 1.890 -14.301 -12.032 1.00 98.31 110 ILE A N 1
ATOM 827 C CA . ILE A 1 110 ? 2.679 -13.587 -11.018 1.00 98.31 110 ILE A CA 1
ATOM 828 C C . ILE A 1 110 ? 1.758 -12.684 -10.196 1.00 98.31 110 ILE A C 1
ATOM 830 O O . ILE A 1 110 ? 1.747 -12.794 -8.972 1.00 98.31 110 ILE A O 1
ATOM 834 N N . ALA A 1 111 ? 0.930 -11.865 -10.854 1.00 97.06 111 ALA A N 1
ATOM 835 C CA . ALA A 1 111 ? -0.039 -11.002 -10.181 1.00 97.06 111 ALA A CA 1
ATOM 836 C C . ALA A 1 111 ? -0.989 -11.818 -9.291 1.00 97.06 111 ALA A C 1
ATOM 838 O O . ALA A 1 111 ? -1.146 -11.514 -8.113 1.00 97.06 111 ALA A O 1
ATOM 839 N N . THR A 1 112 ? -1.521 -12.933 -9.805 1.00 97.44 112 THR A N 1
ATOM 840 C CA . THR A 1 112 ? -2.377 -13.835 -9.018 1.00 97.44 112 THR A CA 1
ATOM 841 C C . THR A 1 112 ? -1.636 -14.422 -7.809 1.00 97.44 112 THR A C 1
ATOM 843 O O . THR A 1 112 ? -2.208 -14.522 -6.726 1.00 97.44 112 THR A O 1
ATOM 846 N N . GLY A 1 113 ? -0.362 -14.802 -7.954 1.00 97.06 113 GLY A N 1
ATOM 847 C CA . GLY A 1 113 ? 0.457 -15.314 -6.850 1.00 97.06 113 GLY A CA 1
ATOM 848 C C . GLY A 1 113 ? 0.706 -14.278 -5.750 1.00 97.06 113 GLY A C 1
ATOM 849 O O . GLY A 1 113 ? 0.666 -14.619 -4.567 1.00 97.06 113 GLY A O 1
ATOM 850 N N . VAL A 1 114 ? 0.908 -13.017 -6.138 1.00 96.88 114 VAL A N 1
ATOM 851 C CA . VAL A 1 114 ? 1.059 -11.865 -5.235 1.00 96.88 114 VAL A CA 1
ATOM 852 C C . VAL A 1 114 ? -0.271 -11.542 -4.540 1.00 96.88 114 VAL A C 1
ATOM 854 O O . VAL A 1 114 ? -0.303 -11.398 -3.319 1.00 96.88 114 VAL A O 1
ATOM 857 N N . ASN A 1 115 ? -1.391 -11.565 -5.270 1.00 98.12 115 ASN A N 1
ATOM 858 C CA . ASN A 1 115 ? -2.729 -11.378 -4.699 1.00 98.12 115 ASN A CA 1
ATOM 859 C C . ASN A 1 115 ? -3.089 -12.440 -3.665 1.00 98.12 115 ASN A C 1
ATOM 861 O O . ASN A 1 115 ? -3.706 -12.121 -2.654 1.00 98.12 115 ASN A O 1
ATOM 865 N N . ARG A 1 116 ? -2.670 -13.694 -3.873 1.00 96.81 116 ARG A N 1
ATOM 866 C CA . ARG A 1 116 ? -2.881 -14.771 -2.895 1.00 96.81 116 ARG A CA 1
ATOM 867 C C . ARG A 1 116 ? -2.177 -14.526 -1.555 1.00 96.81 116 ARG A C 1
ATOM 869 O O . ARG A 1 116 ? -2.592 -15.130 -0.578 1.00 96.81 116 ARG A O 1
ATOM 876 N N . LEU A 1 117 ? -1.155 -13.665 -1.493 1.00 96.19 117 LEU A N 1
ATOM 877 C CA . LEU A 1 117 ? -0.550 -13.200 -0.234 1.00 96.19 117 LEU A CA 1
ATOM 878 C C . LEU A 1 117 ? -1.231 -11.950 0.345 1.00 96.19 117 LEU A C 1
ATOM 880 O O . LEU A 1 117 ? -0.708 -11.359 1.281 1.00 96.19 117 LEU A O 1
ATOM 884 N N . GLY A 1 118 ? -2.346 -11.493 -0.222 1.00 97.00 118 GLY A N 1
ATOM 885 C CA . GLY A 1 118 ? -2.985 -10.249 0.204 1.00 97.00 118 GLY A CA 1
ATOM 886 C C . GLY A 1 118 ? -2.237 -8.987 -0.226 1.00 97.00 118 GLY A C 1
ATOM 887 O O . GLY A 1 118 ? -2.410 -7.931 0.381 1.00 97.00 118 GLY A O 1
ATOM 888 N N . ILE A 1 119 ? -1.390 -9.079 -1.256 1.00 98.56 119 ILE A N 1
ATOM 889 C CA . ILE A 1 119 ? -0.710 -7.917 -1.830 1.00 98.56 119 ILE A CA 1
ATOM 890 C C . ILE A 1 119 ? -1.473 -7.476 -3.089 1.00 98.56 119 ILE A C 1
ATOM 892 O O . ILE A 1 119 ? -1.644 -8.276 -4.017 1.00 98.56 119 ILE A O 1
ATOM 896 N N . PRO A 1 120 ? -1.934 -6.220 -3.143 1.00 98.62 120 PRO A N 1
ATOM 897 C CA . PRO A 1 120 ? -2.624 -5.678 -4.299 1.00 98.62 120 PRO A CA 1
ATOM 898 C C . PRO A 1 120 ? -1.673 -5.416 -5.469 1.00 98.62 120 PRO A C 1
ATOM 900 O O . PRO A 1 120 ? -0.477 -5.195 -5.277 1.00 98.62 120 PRO A O 1
ATOM 903 N N . VAL A 1 121 ? -2.200 -5.450 -6.691 1.00 98.62 121 VAL A N 1
ATOM 904 C CA . VAL A 1 121 ? -1.455 -5.225 -7.933 1.00 98.62 121 VAL A CA 1
ATOM 905 C C . VAL A 1 121 ? -2.250 -4.300 -8.849 1.00 98.62 121 VAL A C 1
ATOM 907 O O . VAL A 1 121 ? -3.395 -4.591 -9.194 1.00 98.62 121 VAL A O 1
ATOM 910 N N . VAL A 1 122 ? -1.610 -3.216 -9.284 1.00 98.69 122 VAL A N 1
ATOM 911 C CA . VAL A 1 122 ? -2.107 -2.350 -10.356 1.00 98.69 122 VAL A CA 1
ATOM 912 C C . VAL A 1 122 ? -1.559 -2.847 -11.693 1.00 98.69 122 VAL A C 1
ATOM 914 O O . VAL A 1 122 ? -0.372 -3.157 -11.819 1.00 98.69 122 VAL A O 1
ATOM 917 N N . VAL A 1 123 ? -2.412 -2.929 -12.708 1.00 98.00 123 VAL A N 1
ATOM 918 C CA . VAL A 1 123 ? -2.025 -3.234 -14.093 1.00 98.00 123 VAL A CA 1
ATOM 919 C C . VAL A 1 123 ? -2.338 -2.046 -14.998 1.00 98.00 123 VAL A C 1
ATOM 921 O O . VAL A 1 123 ? -3.244 -1.271 -14.706 1.00 98.00 123 VAL A O 1
ATOM 924 N N . GLY A 1 124 ? -1.603 -1.893 -16.101 1.00 97.12 124 GLY A N 1
ATOM 925 C CA . GLY A 1 124 ? -1.963 -0.894 -17.112 1.00 97.12 124 GLY A CA 1
ATOM 926 C C . GLY A 1 124 ? -3.229 -1.280 -17.887 1.00 97.12 124 GLY A C 1
ATOM 927 O O . GLY A 1 124 ? -3.760 -2.386 -17.710 1.00 97.12 124 GLY A O 1
ATOM 928 N N . PRO A 1 125 ? -3.695 -0.431 -18.818 1.00 95.19 125 PRO A N 1
ATOM 929 C CA . PRO A 1 125 ? -5.000 -0.584 -19.466 1.00 95.19 125 PRO A CA 1
ATOM 930 C C . PRO A 1 125 ? -5.137 -1.899 -20.244 1.00 95.19 125 PRO A C 1
ATOM 932 O O . PRO A 1 125 ? -6.198 -2.526 -20.252 1.00 95.19 125 PRO A O 1
ATOM 935 N N . HIS A 1 126 ? -4.054 -2.398 -20.849 1.00 94.06 126 HIS A N 1
ATOM 936 C CA . HIS A 1 126 ? -4.055 -3.702 -21.521 1.00 94.06 126 HIS A CA 1
ATOM 937 C C . HIS A 1 126 ? -4.220 -4.896 -20.573 1.00 94.06 126 HIS A C 1
ATOM 939 O O . HIS A 1 126 ? -4.664 -5.953 -21.023 1.00 94.06 126 HIS A O 1
ATOM 945 N N . GLY A 1 127 ? -3.951 -4.731 -19.276 1.00 91.69 127 GLY A N 1
ATOM 946 C CA . GLY A 1 127 ? -4.198 -5.750 -18.260 1.00 91.69 127 GLY A CA 1
ATOM 947 C C . GLY A 1 127 ? -5.681 -6.105 -18.099 1.00 91.69 127 GLY A C 1
ATOM 948 O O . GLY A 1 127 ? -6.001 -7.231 -17.725 1.00 91.69 127 GLY A O 1
ATOM 949 N N . SER A 1 128 ? -6.604 -5.217 -18.487 1.00 91.50 128 SER A N 1
ATOM 950 C CA . SER A 1 128 ? -8.046 -5.520 -18.534 1.00 91.50 128 SER A CA 1
ATOM 951 C C . SER A 1 128 ? -8.378 -6.736 -19.419 1.00 91.50 128 SER A C 1
ATOM 953 O O . SER A 1 128 ? -9.324 -7.479 -19.148 1.00 91.50 128 SER A O 1
ATOM 955 N N . LYS A 1 129 ? -7.541 -7.025 -20.428 1.00 94.56 129 LYS A N 1
ATOM 956 C CA . LYS A 1 129 ? -7.700 -8.164 -21.348 1.00 94.56 129 LYS A CA 1
ATOM 957 C C . LYS A 1 129 ? -7.519 -9.530 -20.671 1.00 94.56 129 LYS A C 1
ATOM 959 O O . LYS A 1 129 ? -7.889 -10.543 -21.264 1.00 94.56 129 LYS A O 1
ATOM 964 N N . TYR A 1 130 ? -7.020 -9.587 -19.430 1.00 93.50 130 TYR A N 1
ATOM 965 C CA . TYR A 1 130 ? -7.001 -10.820 -18.627 1.00 93.50 130 TYR A CA 1
ATOM 966 C C . TYR A 1 130 ? -8.382 -11.237 -18.097 1.00 93.50 130 TYR A C 1
ATOM 968 O O . TYR A 1 130 ? -8.501 -12.315 -17.515 1.00 93.50 130 TYR A O 1
ATOM 976 N N . ARG A 1 131 ? -9.434 -10.442 -18.355 1.00 93.56 131 ARG A N 1
ATOM 977 C CA . ARG A 1 131 ? -10.864 -10.755 -18.137 1.00 93.56 131 ARG A CA 1
ATOM 978 C C . ARG A 1 131 ? -11.336 -10.814 -16.684 1.00 93.56 131 ARG A C 1
ATOM 980 O O . ARG A 1 131 ? -12.529 -10.979 -16.455 1.00 93.56 131 ARG A O 1
ATOM 987 N N . ARG A 1 132 ? -10.441 -10.696 -15.703 1.00 93.06 132 ARG A N 1
ATOM 988 C CA . ARG A 1 132 ? -10.792 -10.761 -14.281 1.00 93.06 132 ARG A CA 1
ATOM 989 C C . ARG A 1 132 ? -10.002 -9.734 -13.479 1.00 93.06 132 ARG A C 1
ATOM 991 O O . ARG A 1 132 ? -8.780 -9.685 -13.587 1.00 93.06 132 ARG A O 1
ATOM 998 N N . ALA A 1 133 ? -10.720 -8.992 -12.647 1.00 95.81 133 ALA A N 1
ATOM 999 C CA . ALA A 1 133 ? -10.206 -8.065 -11.647 1.00 95.81 133 ALA A CA 1
ATOM 1000 C C . ALA A 1 133 ? -10.712 -8.484 -10.256 1.00 95.81 133 ALA A C 1
ATOM 1002 O O . ALA A 1 133 ? -11.658 -9.269 -10.148 1.00 95.81 133 ALA A O 1
ATOM 1003 N N . PHE A 1 134 ? -10.081 -7.974 -9.202 1.00 97.06 134 PHE A N 1
ATOM 1004 C CA . PHE A 1 134 ? -10.470 -8.219 -7.814 1.00 97.06 134 PHE A CA 1
ATOM 1005 C C . PHE A 1 134 ? -10.726 -6.879 -7.142 1.00 97.06 134 PHE A C 1
ATOM 1007 O O . PHE A 1 134 ? -9.819 -6.307 -6.535 1.00 97.06 134 PHE A O 1
ATOM 1014 N N . LEU A 1 135 ? -11.941 -6.373 -7.332 1.00 97.50 135 LEU A N 1
ATOM 1015 C CA . LEU A 1 135 ? -12.345 -5.052 -6.874 1.00 97.50 135 LEU A CA 1
ATOM 1016 C C . LEU A 1 135 ? -13.141 -5.158 -5.575 1.00 97.50 135 LEU A C 1
ATOM 1018 O O . LEU A 1 135 ? -14.032 -6.004 -5.463 1.00 97.50 135 LEU A O 1
ATOM 1022 N N . GLY A 1 136 ? -12.821 -4.301 -4.613 1.00 96.19 136 GLY A N 1
ATOM 1023 C CA . GLY A 1 136 ? -13.583 -4.165 -3.379 1.00 96.19 136 GLY A CA 1
ATOM 1024 C C . GLY A 1 136 ? -14.802 -3.269 -3.571 1.00 96.19 136 GLY A C 1
ATOM 1025 O O . GLY A 1 136 ? -14.824 -2.385 -4.428 1.00 96.19 136 GLY A O 1
ATOM 1026 N N . ARG A 1 137 ? -15.828 -3.468 -2.741 1.00 96.56 137 ARG A N 1
ATOM 1027 C CA . ARG A 1 137 ? -17.011 -2.596 -2.689 1.00 96.56 137 ARG A CA 1
ATOM 1028 C C . ARG A 1 137 ? -16.918 -1.711 -1.443 1.00 96.56 137 ARG A C 1
ATOM 1030 O O . ARG A 1 137 ? -17.432 -2.102 -0.398 1.00 96.56 137 ARG A O 1
ATOM 1037 N N . PRO A 1 138 ? -16.266 -0.533 -1.500 1.00 94.25 138 PRO A N 1
ATOM 1038 C CA . PRO A 1 138 ? -16.041 0.310 -0.316 1.00 94.25 138 PRO A CA 1
ATOM 1039 C C . PRO A 1 138 ? -17.339 0.803 0.346 1.00 94.25 138 PRO A C 1
ATOM 1041 O O . PRO A 1 138 ? -17.335 1.148 1.518 1.00 94.25 138 PRO A O 1
ATOM 1044 N N . TYR A 1 139 ? -18.449 0.806 -0.394 1.00 92.69 139 TYR A N 1
ATOM 1045 C CA . TYR A 1 139 ? -19.781 1.202 0.070 1.00 92.69 139 TYR A CA 1
ATOM 1046 C C . TYR A 1 139 ? -20.565 0.080 0.775 1.00 92.69 139 TYR A C 1
ATOM 1048 O O . TYR A 1 139 ? -21.677 0.325 1.234 1.00 92.69 139 TYR A O 1
ATOM 1056 N N . ASN A 1 140 ? -20.043 -1.152 0.817 1.00 96.06 140 ASN A N 1
ATOM 1057 C CA . ASN A 1 140 ? -20.697 -2.275 1.483 1.00 96.06 140 ASN A CA 1
ATOM 1058 C C . ASN A 1 140 ? -19.961 -2.636 2.777 1.00 96.06 140 ASN A C 1
ATOM 1060 O O . ASN A 1 140 ? -18.972 -3.364 2.748 1.00 96.06 140 ASN A O 1
ATOM 1064 N N . ASP A 1 141 ? -20.466 -2.147 3.906 1.00 94.31 141 ASP A N 1
ATOM 1065 C CA . ASP A 1 141 ? -19.821 -2.274 5.218 1.00 94.31 141 ASP A CA 1
ATOM 1066 C C . ASP A 1 141 ? -19.538 -3.726 5.634 1.00 94.31 141 ASP A C 1
ATOM 1068 O O . ASP A 1 141 ? -18.500 -3.997 6.236 1.00 94.31 141 ASP A O 1
ATOM 1072 N N . GLU A 1 142 ? -20.404 -4.671 5.259 1.00 95.75 142 GLU A N 1
ATOM 1073 C CA . GLU A 1 142 ? -20.244 -6.093 5.593 1.00 95.75 142 GLU A CA 1
ATOM 1074 C C . GLU A 1 142 ? -19.041 -6.754 4.903 1.00 95.75 142 GLU A C 1
ATOM 1076 O O . GLU A 1 142 ? -18.515 -7.744 5.419 1.00 95.75 142 GLU A O 1
ATOM 1081 N N . ASP A 1 143 ? -18.578 -6.203 3.773 1.00 96.38 143 ASP A N 1
ATOM 1082 C CA . ASP A 1 143 ? -17.371 -6.683 3.087 1.00 96.38 143 ASP A CA 1
ATOM 1083 C C . ASP A 1 143 ? -16.086 -6.275 3.839 1.00 96.38 143 ASP A C 1
ATOM 1085 O O . ASP A 1 143 ? -15.019 -6.829 3.577 1.00 96.38 143 ASP A O 1
ATOM 1089 N N . TRP A 1 144 ? -16.176 -5.339 4.793 1.00 97.38 144 TRP A N 1
ATOM 1090 C CA . TRP A 1 144 ? -15.038 -4.756 5.514 1.00 97.38 144 TRP A CA 1
ATOM 1091 C C . TRP A 1 144 ? -15.032 -5.127 6.994 1.00 97.38 144 TRP A C 1
ATOM 1093 O O . TRP A 1 144 ? -14.757 -4.302 7.864 1.00 97.38 144 TRP A O 1
ATOM 1103 N N . MET A 1 145 ? -15.331 -6.388 7.286 1.00 96.94 145 MET A N 1
ATOM 1104 C CA . MET A 1 145 ? -15.369 -6.926 8.642 1.00 96.94 145 MET A CA 1
ATOM 1105 C C . MET A 1 145 ? -14.255 -7.953 8.837 1.00 96.94 145 MET A C 1
ATOM 1107 O O . MET A 1 145 ? -14.208 -8.961 8.137 1.00 96.94 145 MET A O 1
ATOM 1111 N N . VAL A 1 146 ? -13.409 -7.739 9.842 1.00 96.75 146 VAL A N 1
ATOM 1112 C CA . VAL A 1 146 ? -12.357 -8.682 10.265 1.00 96.75 146 VAL A CA 1
ATOM 1113 C C . VAL A 1 146 ? -12.568 -9.081 11.717 1.00 96.75 146 VAL A C 1
ATOM 1115 O O . VAL A 1 146 ? -13.318 -8.431 12.436 1.00 96.75 146 VAL A O 1
ATOM 1118 N N . TYR A 1 147 ? -11.901 -10.124 12.186 1.00 96.50 147 TYR A N 1
ATOM 1119 C CA . TYR A 1 147 ? -11.898 -10.490 13.598 1.00 96.50 147 TYR A CA 1
ATOM 1120 C C . TYR A 1 147 ? -10.727 -9.833 14.328 1.00 96.50 147 TYR A C 1
ATOM 1122 O O . TYR A 1 147 ? -9.625 -9.769 13.785 1.00 96.50 147 TYR A O 1
ATOM 1130 N N . ASP A 1 148 ? -10.930 -9.397 15.572 1.00 95.50 148 ASP A N 1
ATOM 1131 C CA . ASP A 1 148 ? -9.811 -9.171 16.492 1.00 95.50 148 ASP A CA 1
ATOM 1132 C C . ASP A 1 148 ? -9.447 -10.496 17.168 1.00 95.50 148 ASP A C 1
ATOM 1134 O O . ASP A 1 148 ? -10.247 -11.056 17.919 1.00 95.50 148 ASP A O 1
ATOM 1138 N N . VAL A 1 149 ? -8.226 -10.988 16.941 1.00 93.38 149 VAL A N 1
ATOM 1139 C CA . VAL A 1 149 ? -7.755 -12.264 17.499 1.00 93.38 149 VAL A CA 1
ATOM 1140 C C . VAL A 1 149 ? -7.884 -12.329 19.021 1.00 93.38 149 VAL A C 1
ATOM 1142 O O . VAL A 1 149 ? -8.061 -13.405 19.583 1.00 93.38 149 VAL A O 1
ATOM 1145 N N . ARG A 1 150 ? -7.792 -11.190 19.713 1.00 89.25 150 ARG A N 1
ATOM 1146 C CA . ARG A 1 150 ? -7.821 -11.150 21.180 1.00 89.25 150 ARG A CA 1
ATOM 1147 C C . ARG A 1 150 ? -9.204 -11.408 21.759 1.00 89.25 150 ARG A C 1
ATOM 1149 O O . ARG A 1 150 ? -9.299 -11.916 22.871 1.00 89.25 150 ARG A O 1
ATOM 1156 N N . THR A 1 151 ? -10.247 -10.978 21.057 1.00 91.00 151 THR A N 1
ATOM 1157 C CA . THR A 1 151 ? -11.628 -11.000 21.560 1.00 91.00 151 THR A CA 1
ATOM 1158 C C . THR A 1 151 ? -12.528 -11.937 20.762 1.00 91.00 151 THR A C 1
ATOM 1160 O O . THR A 1 151 ? -13.605 -12.281 21.238 1.00 91.00 151 THR A O 1
ATOM 1163 N N . GLY A 1 152 ? -12.123 -12.325 19.550 1.00 91.56 152 GLY A N 1
ATOM 1164 C CA . GLY A 1 152 ? -12.952 -13.059 18.593 1.00 91.56 152 GLY A CA 1
ATOM 1165 C C . GLY A 1 152 ? -14.106 -12.233 18.013 1.00 91.56 152 GLY A C 1
ATOM 1166 O O . GLY A 1 152 ? -14.936 -12.771 17.284 1.00 91.56 152 GLY A O 1
ATOM 1167 N N . GLN A 1 153 ? -14.199 -10.936 18.325 1.00 93.75 153 GLN A N 1
ATOM 1168 C CA . GLN A 1 153 ? -15.280 -10.078 17.840 1.00 93.75 153 GLN A CA 1
ATOM 1169 C C . GLN A 1 153 ? -15.010 -9.600 16.415 1.00 93.75 153 GLN A C 1
ATOM 1171 O O . GLN A 1 153 ? -13.867 -9.306 16.058 1.00 93.75 153 GLN A O 1
ATOM 1176 N N . ARG A 1 154 ? -16.079 -9.471 15.618 1.00 95.06 154 ARG A N 1
ATOM 1177 C CA . ARG A 1 154 ? -16.012 -8.808 14.312 1.00 95.06 154 ARG A CA 1
ATOM 1178 C C . ARG A 1 154 ? -15.880 -7.299 14.519 1.00 95.06 154 ARG A C 1
ATOM 1180 O O . ARG A 1 154 ? -16.668 -6.694 15.240 1.00 95.06 154 ARG A O 1
ATOM 1187 N N . VAL A 1 155 ? -14.900 -6.702 13.860 1.00 95.75 155 VAL A N 1
ATOM 1188 C CA . VAL A 1 155 ? -14.583 -5.277 13.872 1.00 95.75 155 VAL A CA 1
ATOM 1189 C C . VAL A 1 155 ? -14.619 -4.779 12.435 1.00 95.75 155 VAL A C 1
ATOM 1191 O O . VAL A 1 155 ? -13.989 -5.366 11.553 1.00 95.75 155 VAL A O 1
ATOM 1194 N N . ARG A 1 156 ? -15.346 -3.685 12.207 1.00 96.38 156 ARG A N 1
ATOM 1195 C CA . ARG A 1 156 ? -15.349 -3.001 10.915 1.00 96.38 156 ARG A CA 1
ATOM 1196 C C . ARG A 1 156 ? -14.016 -2.297 10.698 1.00 96.38 156 ARG A C 1
ATOM 1198 O O . ARG A 1 156 ? -13.536 -1.605 11.593 1.00 96.38 156 ARG A O 1
ATOM 1205 N N . ILE A 1 157 ? -13.443 -2.448 9.513 1.00 97.00 157 ILE A N 1
ATOM 1206 C CA . ILE A 1 157 ? -12.227 -1.767 9.073 1.00 97.00 157 ILE A CA 1
ATOM 1207 C C . ILE A 1 157 ? -12.510 -0.872 7.868 1.00 97.00 157 ILE A C 1
ATOM 1209 O O . ILE A 1 157 ? -13.547 -0.941 7.218 1.00 97.00 157 ILE A O 1
ATOM 1213 N N . GLU A 1 158 ? -11.561 0.003 7.595 1.00 95.88 158 GLU A N 1
ATOM 1214 C CA . GLU A 1 158 ? -11.460 0.783 6.374 1.00 95.88 158 GLU A CA 1
ATOM 1215 C C . GLU A 1 158 ? -11.084 -0.096 5.156 1.00 95.88 158 GLU A C 1
ATOM 1217 O O . GLU A 1 158 ? -10.466 -1.152 5.338 1.00 95.88 158 GLU A O 1
ATOM 1222 N N . PRO A 1 159 ? -11.386 0.334 3.913 1.00 96.81 159 PRO A N 1
ATOM 1223 C CA . PRO A 1 159 ? -11.053 -0.407 2.695 1.00 96.81 159 PRO A CA 1
ATOM 1224 C C . PRO A 1 159 ? -9.546 -0.377 2.378 1.00 96.81 159 PRO A C 1
ATOM 1226 O O . PRO A 1 159 ? -9.080 0.347 1.495 1.00 96.81 159 PRO A O 1
ATOM 1229 N N . ALA A 1 160 ? -8.760 -1.149 3.133 1.00 96.44 160 ALA A N 1
ATOM 1230 C CA . ALA A 1 160 ? -7.299 -1.099 3.157 1.00 96.44 160 ALA A CA 1
ATOM 1231 C C . ALA A 1 160 ? -6.657 -2.506 3.097 1.00 96.44 160 ALA A C 1
ATOM 1233 O O . ALA A 1 160 ? -6.514 -3.140 4.142 1.00 96.44 160 ALA A O 1
ATOM 1234 N N . PRO A 1 161 ? -6.195 -2.988 1.925 1.00 97.56 161 PRO A N 1
ATOM 1235 C CA . PRO A 1 161 ? -6.361 -2.392 0.597 1.00 97.56 161 PRO A CA 1
ATOM 1236 C C . PRO A 1 161 ? -7.790 -2.566 0.059 1.00 97.56 161 PRO A C 1
ATOM 1238 O O . PRO A 1 161 ? -8.450 -3.555 0.362 1.00 97.56 161 PRO A O 1
ATOM 1241 N N . GLN A 1 162 ? -8.244 -1.629 -0.778 1.00 97.69 162 GLN A N 1
ATOM 1242 C CA . GLN A 1 162 ? -9.567 -1.718 -1.404 1.00 97.69 162 GLN A CA 1
ATOM 1243 C C . GLN A 1 162 ? -9.633 -2.838 -2.453 1.00 97.69 162 GLN A C 1
ATOM 1245 O O . GLN A 1 162 ? -10.561 -3.637 -2.463 1.00 97.69 162 GLN A O 1
ATOM 1250 N N . ASP A 1 163 ? -8.646 -2.894 -3.344 1.00 98.06 163 ASP A N 1
ATOM 1251 C CA . ASP A 1 163 ? -8.646 -3.789 -4.499 1.00 98.06 163 ASP A CA 1
ATOM 1252 C C . ASP A 1 163 ? -7.403 -4.670 -4.455 1.00 98.06 163 ASP A C 1
ATOM 1254 O O . ASP A 1 163 ? -6.338 -4.208 -4.055 1.00 98.06 163 ASP A O 1
ATOM 1258 N N . LEU A 1 164 ? -7.503 -5.924 -4.896 1.00 98.25 164 LEU A N 1
ATOM 1259 C CA . LEU A 1 164 ? -6.333 -6.795 -5.050 1.00 98.25 164 LEU A CA 1
ATOM 1260 C C . LEU A 1 164 ? -5.790 -6.778 -6.481 1.00 98.25 164 LEU A C 1
ATOM 1262 O O . LEU A 1 164 ? -4.585 -6.895 -6.674 1.00 98.25 164 LEU A O 1
ATOM 1266 N N . LEU A 1 165 ? -6.638 -6.608 -7.492 1.00 98.31 165 LEU A N 1
ATOM 1267 C CA . LEU A 1 165 ? -6.207 -6.532 -8.886 1.00 98.31 165 LEU A CA 1
ATOM 1268 C C . LEU A 1 165 ? -7.071 -5.518 -9.617 1.00 98.31 165 LEU A C 1
ATOM 1270 O O . LEU A 1 165 ? -8.251 -5.779 -9.850 1.00 98.31 165 LEU A O 1
ATOM 1274 N N . VAL A 1 166 ? -6.471 -4.390 -9.980 1.00 98.06 166 VAL A N 1
ATOM 1275 C CA . VAL A 1 166 ? -7.161 -3.244 -10.579 1.00 98.06 166 VAL A CA 1
ATOM 1276 C C . VAL A 1 166 ? -6.354 -2.699 -11.753 1.00 98.06 166 VAL A C 1
ATOM 1278 O O . VAL A 1 166 ? -5.123 -2.715 -11.731 1.00 98.06 166 VAL A O 1
ATOM 1281 N N . ALA A 1 167 ? -7.047 -2.263 -12.802 1.00 97.12 167 ALA A N 1
ATOM 1282 C CA . ALA A 1 167 ? -6.426 -1.592 -13.935 1.00 97.12 167 ALA A CA 1
ATOM 1283 C C . ALA A 1 167 ? -6.511 -0.075 -13.743 1.00 97.12 167 ALA A C 1
ATOM 1285 O O . ALA A 1 167 ? -7.559 0.414 -13.331 1.00 97.12 167 ALA A O 1
ATOM 1286 N N . ALA A 1 168 ? -5.434 0.635 -14.064 1.00 97.62 168 ALA A N 1
ATOM 1287 C CA . ALA A 1 168 ? -5.429 2.090 -14.194 1.00 97.62 168 ALA A CA 1
ATOM 1288 C C . ALA A 1 168 ? -5.185 2.463 -15.662 1.00 97.62 168 ALA A C 1
ATOM 1290 O O . ALA A 1 168 ? -4.472 1.746 -16.375 1.00 97.62 168 ALA A O 1
ATOM 1291 N N . GLU A 1 169 ? -5.800 3.550 -16.120 1.00 97.31 169 GLU A N 1
ATOM 1292 C CA . GLU A 1 169 ? -5.725 3.976 -17.520 1.00 97.31 169 GLU A CA 1
ATOM 1293 C C . GLU A 1 169 ? -4.427 4.735 -17.805 1.00 97.31 169 GLU A C 1
ATOM 1295 O O . GLU A 1 169 ? -3.775 4.482 -18.821 1.00 97.31 169 GLU A O 1
ATOM 1300 N N . THR A 1 170 ? -4.014 5.606 -16.879 1.00 98.12 170 THR A N 1
ATOM 1301 C CA . THR A 1 170 ? -2.800 6.423 -17.010 1.00 98.12 170 THR A CA 1
ATOM 1302 C C . THR A 1 170 ? -1.864 6.270 -15.816 1.00 98.12 170 THR A C 1
ATOM 1304 O O . THR A 1 170 ? -2.254 5.822 -14.732 1.00 98.12 170 THR A O 1
ATOM 1307 N N . ILE A 1 171 ? -0.593 6.627 -16.006 1.00 97.44 171 ILE A N 1
ATOM 1308 C CA . ILE A 1 171 ? 0.404 6.507 -14.940 1.00 97.44 171 ILE A CA 1
ATOM 1309 C C . ILE A 1 171 ? 0.122 7.501 -13.804 1.00 97.44 171 ILE A C 1
ATOM 1311 O O . ILE A 1 171 ? 0.363 7.201 -12.636 1.00 97.44 171 ILE A O 1
ATOM 1315 N N . GLU A 1 172 ? -0.465 8.650 -14.141 1.00 98.00 172 GLU A N 1
ATOM 1316 C CA . GLU A 1 172 ? -0.931 9.684 -13.218 1.00 98.00 172 GLU A CA 1
ATOM 1317 C C . GLU A 1 172 ? -2.047 9.175 -12.297 1.00 98.00 172 GLU A C 1
ATOM 1319 O O . GLU A 1 172 ? -2.111 9.585 -11.141 1.00 98.00 172 GLU A O 1
ATOM 1324 N N . GLU A 1 173 ? -2.897 8.262 -12.775 1.00 97.88 173 GLU A N 1
ATOM 1325 C CA . GLU A 1 173 ? -3.898 7.567 -11.958 1.00 97.88 173 GLU A CA 1
ATOM 1326 C C . GLU A 1 173 ? -3.271 6.433 -11.137 1.00 97.88 173 GLU A C 1
ATOM 1328 O O . GLU A 1 173 ? -3.557 6.280 -9.945 1.00 97.88 173 GLU A O 1
ATOM 1333 N N . ALA A 1 174 ? -2.376 5.656 -11.751 1.00 98.44 174 ALA A N 1
ATOM 1334 C CA . ALA A 1 174 ? -1.757 4.499 -11.117 1.00 98.44 174 ALA A CA 1
ATOM 1335 C C . ALA A 1 174 ? -0.944 4.872 -9.867 1.00 98.44 174 ALA A C 1
ATOM 1337 O O . ALA A 1 174 ? -0.992 4.159 -8.868 1.00 98.44 174 ALA A O 1
ATOM 1338 N N . ILE A 1 175 ? -0.211 5.988 -9.895 1.00 98.69 175 ILE A N 1
ATOM 1339 C CA . ILE A 1 175 ? 0.658 6.417 -8.790 1.00 98.69 175 ILE A CA 1
ATOM 1340 C C . ILE A 1 175 ? -0.117 6.650 -7.469 1.00 98.69 175 ILE A C 1
ATOM 1342 O O . ILE A 1 175 ? 0.198 5.985 -6.476 1.00 98.69 175 ILE A O 1
ATOM 1346 N N . PRO A 1 176 ? -1.124 7.544 -7.389 1.00 98.56 176 PRO A N 1
ATOM 1347 C CA . PRO A 1 176 ? -1.903 7.723 -6.164 1.00 98.56 176 PRO A CA 1
ATOM 1348 C C . PRO A 1 176 ? -2.680 6.456 -5.780 1.00 98.56 176 PRO A C 1
ATOM 1350 O O . PRO A 1 176 ? -2.794 6.158 -4.589 1.00 98.56 176 PRO A O 1
ATOM 1353 N N . LEU A 1 177 ? -3.147 5.669 -6.757 1.00 98.62 177 LEU A N 1
ATOM 1354 C CA . LEU A 1 177 ? -3.805 4.386 -6.502 1.00 98.62 177 LEU A CA 1
ATOM 1355 C C . LEU A 1 177 ? -2.869 3.394 -5.796 1.00 98.62 177 LEU A C 1
ATOM 1357 O O . LEU A 1 177 ? -3.251 2.795 -4.794 1.00 98.62 177 LEU A O 1
ATOM 1361 N N . MET A 1 178 ? -1.623 3.258 -6.251 1.00 98.75 178 MET A N 1
ATOM 1362 C CA . MET A 1 178 ? -0.624 2.407 -5.599 1.00 98.75 178 MET A CA 1
ATOM 1363 C C . MET A 1 178 ? -0.352 2.849 -4.155 1.00 98.75 178 MET A C 1
ATOM 1365 O O . MET A 1 178 ? -0.267 2.004 -3.260 1.00 98.75 178 MET A O 1
ATOM 1369 N N . ALA A 1 179 ? -0.265 4.162 -3.905 1.00 98.56 179 ALA A N 1
ATOM 1370 C CA . ALA A 1 179 ? -0.082 4.698 -2.557 1.00 98.56 179 ALA A CA 1
ATOM 1371 C C . ALA A 1 179 ? -1.272 4.365 -1.640 1.00 98.56 179 ALA A C 1
ATOM 1373 O O . ALA A 1 179 ? -1.066 3.886 -0.522 1.00 98.56 179 ALA A O 1
ATOM 1374 N N . LYS A 1 180 ? -2.509 4.523 -2.132 1.00 98.56 180 LYS A N 1
ATOM 1375 C CA . LYS A 1 180 ? -3.732 4.099 -1.428 1.00 98.56 180 LYS A CA 1
ATOM 1376 C C . LYS A 1 180 ? -3.715 2.601 -1.118 1.00 98.56 180 LYS A C 1
ATOM 1378 O O . LYS A 1 180 ? -3.974 2.180 0.007 1.00 98.56 180 LYS A O 1
ATOM 1383 N N . LEU A 1 181 ? -3.357 1.769 -2.088 1.00 98.62 181 LEU A N 1
ATOM 1384 C CA . LEU A 1 181 ? -3.337 0.315 -1.920 1.00 98.62 181 LEU A CA 1
ATOM 1385 C C . LEU A 1 181 ? -2.260 -0.172 -0.933 1.00 98.62 181 LEU A C 1
ATOM 1387 O O . LEU A 1 181 ? -2.249 -1.344 -0.562 1.00 98.62 181 LEU A O 1
ATOM 1391 N N . CYS A 1 182 ? -1.391 0.709 -0.430 1.00 98.50 182 CYS A N 1
ATOM 1392 C CA . CYS A 1 182 ? -0.453 0.393 0.645 1.00 98.50 182 CYS A CA 1
ATOM 1393 C C . CYS A 1 182 ? -1.037 0.565 2.058 1.00 98.50 182 CYS A C 1
ATOM 1395 O O . CYS A 1 182 ? -0.386 0.127 3.012 1.00 98.50 182 CYS A O 1
ATOM 1397 N N . PHE A 1 183 ? -2.222 1.165 2.244 1.00 98.56 183 PHE A N 1
ATOM 1398 C CA . PHE A 1 183 ? -2.867 1.238 3.563 1.00 98.56 183 PHE A CA 1
ATOM 1399 C C . PHE A 1 183 ? -3.166 -0.152 4.116 1.00 98.56 183 PHE A C 1
ATOM 1401 O O . PHE A 1 183 ? -3.526 -1.068 3.374 1.00 98.56 183 PHE A O 1
ATOM 1408 N N . ARG A 1 184 ? -3.018 -0.312 5.432 1.00 98.12 184 ARG A N 1
ATOM 1409 C CA . ARG A 1 184 ? -3.344 -1.557 6.129 1.00 98.12 184 ARG A CA 1
ATOM 1410 C C . ARG A 1 184 ? -4.142 -1.273 7.400 1.00 98.12 184 ARG A C 1
ATOM 1412 O O . ARG A 1 184 ? -3.891 -0.251 8.054 1.00 98.12 184 ARG A O 1
ATOM 1419 N N . PRO A 1 185 ? -5.039 -2.184 7.824 1.00 96.62 185 PRO A N 1
ATOM 1420 C CA . PRO A 1 185 ? -5.831 -1.984 9.032 1.00 96.62 185 PRO A CA 1
ATOM 1421 C C . PRO A 1 185 ? -4.935 -1.834 10.265 1.00 96.62 185 PRO A C 1
ATOM 1423 O O . PRO A 1 185 ? -5.225 -1.057 11.175 1.00 96.62 185 PRO A O 1
ATOM 1426 N N . ASN A 1 186 ? -3.788 -2.511 10.284 1.00 96.19 186 ASN A N 1
ATOM 1427 C CA . ASN A 1 186 ? -2.856 -2.437 11.400 1.00 96.19 186 ASN A CA 1
ATOM 1428 C C . ASN A 1 186 ? -1.738 -1.390 11.250 1.00 96.19 186 ASN A C 1
ATOM 1430 O O . ASN A 1 186 ? -0.669 -1.538 11.843 1.00 96.19 186 ASN A O 1
ATOM 1434 N N . ASP A 1 187 ? -1.936 -0.333 10.469 1.00 97.25 187 ASP A N 1
ATOM 1435 C CA . ASP A 1 187 ? -0.956 0.755 10.450 1.00 97.25 187 ASP A CA 1
ATOM 1436 C C . ASP A 1 187 ? -0.831 1.401 11.836 1.00 97.25 187 ASP A C 1
ATOM 1438 O O . ASP A 1 187 ? -1.833 1.685 12.501 1.00 97.25 187 ASP A O 1
ATOM 1442 N N . THR A 1 188 ? 0.396 1.696 12.265 1.00 96.25 188 THR A N 1
ATOM 1443 C CA . THR A 1 188 ? 0.612 2.590 13.409 1.00 96.25 188 THR A CA 1
ATOM 1444 C C . THR A 1 188 ? 0.124 3.992 13.061 1.00 96.25 188 THR A C 1
ATOM 1446 O O . THR A 1 188 ? -0.025 4.333 11.889 1.00 96.25 188 THR A O 1
ATOM 1449 N N . THR A 1 189 ? -0.109 4.832 14.064 1.00 95.31 189 THR A N 1
ATOM 1450 C CA . THR A 1 189 ? -0.519 6.224 13.843 1.00 95.31 189 THR A CA 1
ATOM 1451 C C . THR A 1 189 ? 0.475 6.998 12.972 1.00 95.31 189 THR A C 1
ATOM 1453 O O . THR A 1 189 ? 0.094 7.651 12.004 1.00 95.31 189 THR A O 1
ATOM 1456 N N . GLN A 1 190 ? 1.774 6.841 13.245 1.00 95.19 190 GLN A N 1
ATOM 1457 C CA . GLN A 1 190 ? 2.828 7.455 12.437 1.00 95.19 190 GLN A CA 1
ATOM 1458 C C . GLN A 1 190 ? 2.838 6.909 11.003 1.00 95.19 190 GLN A C 1
ATOM 1460 O O . GLN A 1 190 ? 2.880 7.684 10.050 1.00 95.19 190 GLN A O 1
ATOM 1465 N N . GLY A 1 191 ? 2.759 5.583 10.835 1.00 95.94 191 GLY A N 1
ATOM 1466 C CA . GLY A 1 191 ? 2.734 4.960 9.511 1.00 95.94 191 GLY A CA 1
ATOM 1467 C C . GLY A 1 191 ? 1.518 5.392 8.693 1.00 95.94 191 GLY A C 1
ATOM 1468 O O . GLY A 1 191 ? 1.643 5.686 7.505 1.00 95.94 191 GLY A O 1
ATOM 1469 N N . ARG A 1 192 ? 0.351 5.501 9.337 1.00 97.38 192 ARG A N 1
ATOM 1470 C CA . ARG A 1 192 ? -0.884 5.979 8.713 1.00 97.38 192 ARG A CA 1
ATOM 1471 C C . ARG A 1 192 ? -0.766 7.437 8.276 1.00 97.38 192 ARG A C 1
ATOM 1473 O O . ARG A 1 192 ? -1.109 7.735 7.137 1.00 97.38 192 ARG A O 1
ATOM 1480 N N . SER A 1 193 ? -0.218 8.304 9.128 1.00 97.69 193 SER A N 1
ATOM 1481 C CA . SER A 1 193 ? 0.011 9.721 8.812 1.00 97.69 193 SER A CA 1
ATOM 1482 C C . SER A 1 193 ? 0.941 9.911 7.612 1.00 97.69 193 SER A C 1
ATOM 1484 O O . SER A 1 193 ? 0.638 10.697 6.711 1.00 97.69 193 SER A O 1
ATOM 1486 N N . ILE A 1 194 ? 2.020 9.126 7.519 1.00 97.69 194 ILE A N 1
ATOM 1487 C CA . ILE A 1 194 ? 2.935 9.145 6.366 1.00 97.69 194 ILE A CA 1
ATOM 1488 C C . ILE A 1 194 ? 2.217 8.683 5.090 1.00 97.69 194 ILE A C 1
ATOM 1490 O O . ILE A 1 194 ? 2.250 9.378 4.073 1.00 97.69 194 ILE A O 1
ATOM 1494 N N . LYS A 1 195 ? 1.508 7.548 5.141 1.00 98.38 195 LYS A N 1
ATOM 1495 C CA . LYS A 1 195 ? 0.753 7.030 3.986 1.00 98.38 195 LYS A CA 1
ATOM 1496 C C . LYS A 1 195 ? -0.314 8.014 3.510 1.00 98.38 195 LYS A C 1
ATOM 1498 O O . LYS A 1 195 ? -0.437 8.239 2.310 1.00 98.38 195 LYS A O 1
ATOM 1503 N N . LEU A 1 196 ? -1.037 8.643 4.437 1.00 98.19 196 LEU A N 1
ATOM 1504 C CA . LEU A 1 196 ? -2.055 9.646 4.128 1.00 98.19 196 LEU A CA 1
ATOM 1505 C C . LEU A 1 196 ? -1.447 10.917 3.537 1.00 98.19 196 LEU A C 1
ATOM 1507 O O . LEU A 1 196 ? -1.988 11.454 2.573 1.00 98.19 196 LEU A O 1
ATOM 1511 N N . THR A 1 197 ? -0.283 11.338 4.035 1.00 98.19 197 THR A N 1
ATOM 1512 C CA . THR A 1 197 ? 0.482 12.445 3.448 1.00 98.19 197 THR A CA 1
ATOM 1513 C C . THR A 1 197 ? 0.814 12.155 1.987 1.00 98.19 197 THR A C 1
ATOM 1515 O O . THR A 1 197 ? 0.521 12.979 1.124 1.00 98.19 197 THR A O 1
ATOM 1518 N N . HIS A 1 198 ? 1.371 10.977 1.691 1.00 98.25 198 HIS A N 1
ATOM 1519 C CA . HIS A 1 198 ? 1.717 10.602 0.321 1.00 98.25 198 HIS A CA 1
ATOM 1520 C C . HIS A 1 198 ? 0.492 10.426 -0.571 1.00 98.25 198 HIS A C 1
ATOM 1522 O O . HIS A 1 198 ? 0.507 10.913 -1.693 1.00 98.25 198 HIS A O 1
ATOM 1528 N N . TYR A 1 199 ? -0.573 9.783 -0.091 1.00 98.50 199 TYR A N 1
ATOM 1529 C CA . TYR A 1 199 ? -1.785 9.586 -0.883 1.00 98.50 199 TYR A CA 1
ATOM 1530 C C . TYR A 1 199 ? -2.419 10.921 -1.300 1.00 98.50 199 TYR A C 1
ATOM 1532 O O . TYR A 1 199 ? -2.675 11.142 -2.486 1.00 98.50 199 TYR A O 1
ATOM 1540 N N . ILE A 1 200 ? -2.598 11.840 -0.345 1.00 98.44 200 ILE A N 1
ATOM 1541 C CA . ILE A 1 200 ? -3.148 13.174 -0.611 1.00 98.44 200 ILE A CA 1
ATOM 1542 C C . ILE A 1 200 ? -2.227 13.954 -1.553 1.00 98.44 200 ILE A C 1
ATOM 1544 O O . ILE A 1 200 ? -2.696 14.521 -2.537 1.00 98.44 200 ILE A O 1
ATOM 1548 N N . ASP A 1 201 ? -0.923 13.983 -1.274 1.00 98.19 201 ASP A N 1
ATOM 1549 C CA . ASP A 1 201 ? 0.033 14.746 -2.077 1.00 98.19 201 ASP A CA 1
ATOM 1550 C C . ASP A 1 201 ? 0.130 14.227 -3.518 1.00 98.19 201 ASP A C 1
ATOM 1552 O O . ASP A 1 201 ? 0.088 15.013 -4.461 1.00 98.19 201 ASP A O 1
ATOM 1556 N N . LEU A 1 202 ? 0.168 12.905 -3.709 1.00 98.50 202 LEU A N 1
ATOM 1557 C CA . LEU A 1 202 ? 0.179 12.284 -5.033 1.00 98.50 202 LEU A CA 1
ATOM 1558 C C . LEU A 1 202 ? -1.114 12.562 -5.803 1.00 98.50 202 LEU A C 1
ATOM 1560 O O . LEU A 1 202 ? -1.051 12.901 -6.983 1.00 98.50 202 LEU A O 1
ATOM 1564 N N . SER A 1 203 ? -2.274 12.492 -5.147 1.00 98.44 203 SER A N 1
ATOM 1565 C CA . SER A 1 203 ? -3.552 12.836 -5.783 1.00 98.44 203 SER A CA 1
ATOM 1566 C C . SER A 1 203 ? -3.598 14.310 -6.197 1.00 98.44 203 SER A C 1
ATOM 1568 O O . SER A 1 203 ? -3.977 14.630 -7.322 1.00 98.44 203 SER A O 1
ATOM 1570 N N . LEU A 1 204 ? -3.136 15.227 -5.345 1.00 98.06 204 LEU A N 1
ATOM 1571 C CA . LEU A 1 204 ? -3.063 16.651 -5.685 1.00 98.06 204 LEU A CA 1
ATOM 1572 C C . LEU A 1 204 ? -2.040 16.930 -6.795 1.00 98.06 204 LEU A C 1
ATOM 1574 O O . LEU A 1 204 ? -2.286 17.771 -7.660 1.00 98.06 204 LEU A O 1
ATOM 1578 N N . LYS A 1 205 ? -0.905 16.224 -6.807 1.00 98.38 205 LYS A N 1
ATOM 1579 C CA . LYS A 1 205 ? 0.145 16.379 -7.819 1.00 98.38 205 LYS A CA 1
ATOM 1580 C C . LYS A 1 205 ? -0.307 15.882 -9.189 1.00 98.38 205 LYS A C 1
ATOM 1582 O O . LYS A 1 205 ? -0.145 16.621 -10.162 1.00 98.38 205 LYS A O 1
ATOM 1587 N N . TYR A 1 206 ? -0.871 14.679 -9.263 1.00 98.31 206 TYR A N 1
ATOM 1588 C CA . TYR A 1 206 ? -1.159 13.993 -10.524 1.00 98.31 206 TYR A CA 1
ATOM 1589 C C . TYR A 1 206 ? -2.609 14.141 -10.991 1.00 98.31 206 TYR A C 1
ATOM 1591 O O . TYR A 1 206 ? -2.840 14.347 -12.176 1.00 98.31 206 TYR A O 1
ATOM 1599 N N . LEU A 1 207 ? -3.577 14.118 -10.072 1.00 97.88 207 LEU A N 1
ATOM 1600 C CA . LEU A 1 207 ? -5.011 14.198 -10.387 1.00 97.88 207 LEU A CA 1
ATOM 1601 C C . LEU A 1 207 ? -5.620 15.579 -10.114 1.00 97.88 207 LEU A C 1
ATOM 1603 O O . LEU A 1 207 ? -6.798 15.794 -10.388 1.00 97.88 207 LEU A O 1
ATOM 1607 N N . LYS A 1 208 ? -4.838 16.511 -9.550 1.00 97.88 208 LYS A N 1
ATOM 1608 C CA . LYS A 1 208 ? -5.248 17.888 -9.209 1.00 97.88 208 LYS A CA 1
ATOM 1609 C C . LYS A 1 208 ? -6.499 17.966 -8.327 1.00 97.88 208 LYS A C 1
ATOM 1611 O O . LYS A 1 208 ? -7.193 18.979 -8.321 1.00 97.88 208 LYS A O 1
ATOM 1616 N N . ARG A 1 209 ? -6.771 16.911 -7.556 1.00 96.62 209 ARG A N 1
ATOM 1617 C CA . ARG A 1 209 ? -7.945 16.817 -6.684 1.00 96.62 209 ARG A CA 1
ATOM 1618 C C . ARG A 1 209 ? -7.616 16.143 -5.362 1.00 96.62 209 ARG A C 1
ATOM 1620 O O . ARG A 1 209 ? -6.720 15.299 -5.288 1.00 96.62 209 ARG A O 1
ATOM 1627 N N . MET A 1 210 ? -8.358 16.523 -4.327 1.00 96.62 210 MET A N 1
ATOM 1628 C CA . MET A 1 210 ? -8.357 15.806 -3.055 1.00 96.62 210 MET A CA 1
ATOM 1629 C C . MET A 1 210 ? -8.960 14.411 -3.285 1.00 96.62 210 MET A C 1
ATOM 1631 O O . MET A 1 210 ? -9.971 14.330 -3.984 1.00 96.62 210 MET A O 1
ATOM 1635 N N . PRO A 1 211 ? -8.369 13.323 -2.761 1.00 97.06 211 PRO A N 1
ATOM 1636 C CA . PRO A 1 211 ? -8.977 12.009 -2.915 1.00 97.06 211 PRO A CA 1
ATOM 1637 C C . PRO A 1 211 ? -10.299 11.937 -2.152 1.00 97.06 211 PRO A C 1
ATOM 1639 O O . PRO A 1 211 ? -10.317 12.234 -0.967 1.00 97.06 211 PRO A O 1
ATOM 1642 N N . ASP A 1 212 ? -11.390 11.524 -2.793 1.00 95.12 212 ASP A N 1
ATOM 1643 C CA . ASP A 1 212 ? -12.747 11.604 -2.218 1.00 95.12 212 ASP A CA 1
ATOM 1644 C C . ASP A 1 212 ? -12.921 10.773 -0.923 1.00 95.12 212 ASP A C 1
ATOM 1646 O O . ASP A 1 212 ? -13.748 11.075 -0.062 1.00 95.12 212 ASP A O 1
ATOM 1650 N N . ASP A 1 213 ? -12.098 9.742 -0.747 1.00 96.75 213 ASP A N 1
ATOM 1651 C CA . ASP A 1 213 ? -12.189 8.729 0.305 1.00 96.75 213 ASP A CA 1
ATOM 1652 C C . ASP A 1 213 ? -11.106 8.844 1.392 1.00 96.75 213 ASP A C 1
ATOM 1654 O O . ASP A 1 213 ? -10.980 7.964 2.244 1.00 96.75 213 ASP A O 1
ATOM 1658 N N . TRP A 1 214 ? -10.320 9.925 1.394 1.00 97.50 214 TRP A N 1
ATOM 1659 C CA . TRP A 1 214 ? -9.188 10.094 2.313 1.00 97.50 214 TRP A CA 1
ATOM 1660 C C . TRP A 1 214 ? -9.586 9.977 3.798 1.00 97.50 214 TRP A C 1
ATOM 1662 O O . TRP A 1 214 ? -8.838 9.424 4.608 1.00 97.50 214 TRP A O 1
ATOM 1672 N N . HIS A 1 215 ? -10.782 10.464 4.140 1.00 97.19 215 HIS A N 1
ATOM 1673 C CA . HIS A 1 215 ? -11.349 10.475 5.488 1.00 97.19 215 HIS A CA 1
ATOM 1674 C C . HIS A 1 215 ? -11.582 9.062 6.050 1.00 97.19 215 HIS A C 1
ATOM 1676 O O . HIS A 1 215 ? -11.481 8.867 7.261 1.00 97.19 215 HIS A O 1
ATOM 1682 N N . LEU A 1 216 ? -11.809 8.056 5.191 1.00 96.94 216 LEU A N 1
ATOM 1683 C CA . LEU A 1 216 ? -12.006 6.662 5.614 1.00 96.94 216 LEU A CA 1
ATOM 1684 C C . LEU A 1 216 ? -10.754 6.074 6.282 1.00 96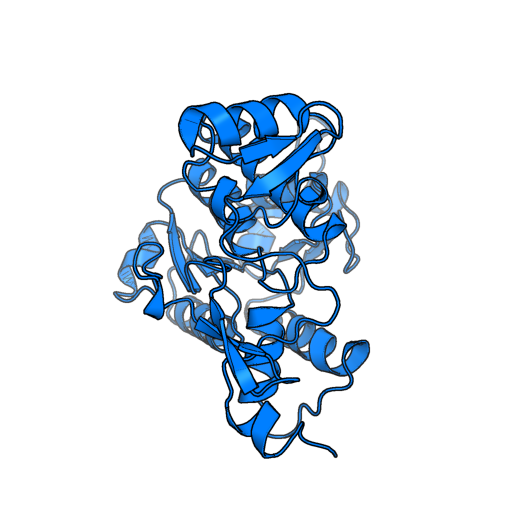.94 216 LEU A C 1
ATOM 1686 O O . LEU A 1 216 ? -10.849 5.130 7.063 1.00 96.94 216 LEU A O 1
ATOM 1690 N N . PHE A 1 217 ? -9.575 6.635 6.001 1.00 97.56 217 PHE A N 1
ATOM 1691 C CA . PHE A 1 217 ? -8.296 6.158 6.529 1.00 97.56 217 PHE A CA 1
ATOM 1692 C C . PHE A 1 217 ? -7.867 6.866 7.826 1.00 97.56 217 PHE A C 1
ATOM 1694 O O . PHE A 1 217 ? -6.776 6.587 8.334 1.00 97.56 217 PHE A O 1
ATOM 1701 N N . VAL A 1 218 ? -8.702 7.746 8.388 1.00 97.94 218 VAL A N 1
ATOM 1702 C CA . VAL A 1 218 ? -8.427 8.496 9.624 1.00 97.94 218 VAL A CA 1
ATOM 1703 C C . VAL A 1 218 ? -9.139 7.836 10.805 1.00 97.94 218 VAL A C 1
ATOM 1705 O O . VAL A 1 218 ? -10.362 7.743 10.819 1.00 97.94 218 VAL A O 1
ATOM 1708 N N . ARG A 1 219 ? -8.388 7.395 11.822 1.00 97.19 219 ARG A N 1
ATOM 1709 C CA . ARG A 1 219 ? -8.952 6.819 13.063 1.00 97.19 219 ARG A CA 1
ATOM 1710 C C . ARG A 1 219 ? -8.920 7.800 14.226 1.00 97.19 219 ARG A C 1
ATOM 1712 O O . ARG A 1 219 ? -9.756 7.726 15.119 1.00 97.19 219 ARG A O 1
ATOM 1719 N N . THR A 1 220 ? -7.928 8.687 14.235 1.00 96.50 220 THR A N 1
ATOM 1720 C CA . THR A 1 220 ? -7.750 9.763 15.221 1.00 96.50 220 THR A CA 1
ATOM 1721 C C . THR A 1 220 ? -7.065 10.963 14.570 1.00 96.50 220 THR A C 1
ATOM 1723 O O . THR A 1 220 ? -6.506 10.866 13.476 1.00 96.50 220 THR A O 1
ATOM 1726 N N . GLU A 1 221 ? -7.025 12.098 15.266 1.00 95.81 221 GLU A N 1
ATOM 1727 C CA . GLU A 1 221 ? -6.344 13.321 14.827 1.00 95.81 221 GLU A CA 1
ATOM 1728 C C . GLU A 1 221 ? -4.835 13.151 14.595 1.00 95.81 221 GLU A C 1
ATOM 1730 O O . GLU A 1 221 ? -4.196 14.021 14.003 1.00 95.81 221 GLU A O 1
ATOM 1735 N N . ALA A 1 222 ? -4.245 12.076 15.118 1.00 95.88 222 ALA A N 1
ATOM 1736 C CA . ALA A 1 222 ? -2.827 11.783 14.988 1.00 95.88 222 ALA A CA 1
ATOM 1737 C C . ALA A 1 222 ? -2.504 11.003 13.698 1.00 95.88 222 ALA A C 1
ATOM 1739 O O . ALA A 1 222 ? -1.353 10.998 13.269 1.00 95.88 222 ALA A O 1
ATOM 1740 N N . ASP A 1 223 ? -3.511 10.409 13.045 1.00 97.25 223 ASP A N 1
ATOM 1741 C CA . ASP A 1 223 ? -3.371 9.851 11.694 1.00 97.25 223 ASP A CA 1
ATOM 1742 C C . ASP A 1 223 ? -3.306 10.960 10.622 1.00 97.25 223 ASP A C 1
ATOM 1744 O O . ASP A 1 223 ? -2.958 10.685 9.478 1.00 97.25 223 ASP A O 1
ATOM 1748 N N . LEU A 1 224 ? -3.634 12.214 10.959 1.00 97.25 224 LEU A N 1
ATOM 1749 C CA . LEU A 1 224 ? -3.600 13.327 10.008 1.00 97.25 224 LEU A CA 1
ATOM 1750 C C . LEU A 1 224 ? -2.159 13.796 9.726 1.00 97.25 224 LEU A C 1
ATOM 1752 O O . LEU A 1 224 ? -1.335 13.844 10.645 1.00 97.25 224 LEU A O 1
ATOM 1756 N N . PRO A 1 225 ? -1.842 14.200 8.480 1.00 94.75 225 PRO A N 1
ATOM 1757 C CA . PRO A 1 225 ? -0.586 14.863 8.143 1.00 94.75 225 PRO A CA 1
ATOM 1758 C C . PRO A 1 225 ? -0.349 16.108 9.001 1.00 94.75 225 PRO A C 1
ATOM 1760 O O . PRO A 1 225 ? -1.147 17.046 8.972 1.00 94.75 225 PRO A O 1
ATOM 1763 N N . LEU A 1 226 ? 0.777 16.154 9.717 1.00 90.50 226 LEU A N 1
ATOM 1764 C CA . LEU A 1 226 ? 1.074 17.223 10.679 1.00 90.50 226 LEU A CA 1
ATOM 1765 C C . LEU A 1 226 ? 0.982 18.626 10.053 1.00 90.50 226 LEU A C 1
ATOM 1767 O O . LEU A 1 226 ? 0.350 19.513 10.621 1.00 90.50 226 LEU A O 1
ATOM 1771 N N . ALA A 1 227 ? 1.544 18.803 8.854 1.00 91.19 227 ALA A N 1
ATOM 1772 C CA . ALA A 1 227 ? 1.592 20.091 8.158 1.00 91.19 227 ALA A CA 1
ATOM 1773 C C . ALA A 1 227 ? 0.214 20.623 7.721 1.00 91.19 227 ALA A C 1
ATOM 1775 O O . ALA A 1 227 ? 0.055 21.825 7.536 1.00 91.19 227 ALA A O 1
ATOM 1776 N N . LYS A 1 228 ? -0.780 19.743 7.539 1.00 91.75 228 LYS A N 1
ATOM 1777 C CA . LYS A 1 228 ? -2.128 20.098 7.057 1.00 91.75 228 LYS A CA 1
ATOM 1778 C C . LYS A 1 228 ? -3.225 19.762 8.070 1.00 91.75 228 LYS A C 1
ATOM 1780 O O . LYS A 1 228 ? -4.402 19.819 7.730 1.00 91.75 228 LYS A O 1
ATOM 1785 N N . LYS A 1 229 ? -2.857 19.423 9.310 1.00 94.00 229 LYS A N 1
ATOM 1786 C CA . LYS A 1 229 ? -3.773 18.870 10.316 1.00 94.00 229 LYS A CA 1
ATOM 1787 C C . LYS A 1 229 ? -5.007 19.743 10.535 1.00 94.00 229 LYS A C 1
ATOM 1789 O O . LYS A 1 229 ? -6.116 19.231 10.524 1.00 94.00 229 LYS A O 1
ATOM 1794 N N . GLU A 1 230 ? -4.823 21.046 10.706 1.00 95.19 230 GLU A N 1
ATOM 1795 C CA . GLU A 1 230 ? -5.922 21.975 10.990 1.00 95.19 230 GLU A CA 1
ATOM 1796 C C . GLU A 1 230 ? -6.890 22.126 9.811 1.00 95.19 230 GLU A C 1
ATOM 1798 O O . GLU A 1 230 ? -8.100 22.037 9.994 1.00 95.19 230 GLU A O 1
ATOM 1803 N N . ALA A 1 231 ? -6.358 22.255 8.592 1.00 95.62 231 ALA A N 1
ATOM 1804 C CA . ALA A 1 231 ? -7.169 22.320 7.378 1.00 95.62 231 ALA A CA 1
ATOM 1805 C C . ALA A 1 231 ? -7.972 21.027 7.160 1.00 95.62 231 ALA A C 1
ATOM 1807 O O . ALA A 1 231 ? -9.143 21.080 6.798 1.00 95.62 231 ALA A O 1
ATOM 1808 N N . LEU A 1 232 ? -7.360 19.871 7.430 1.00 96.81 232 LEU A N 1
ATOM 1809 C CA . LEU A 1 232 ? -8.018 18.573 7.296 1.00 96.81 232 LEU A CA 1
ATOM 1810 C C . LEU A 1 232 ? -9.064 18.331 8.389 1.00 96.81 232 LEU A C 1
ATOM 1812 O O . LEU A 1 232 ? -10.117 17.786 8.088 1.00 96.81 232 LEU A O 1
ATOM 1816 N N . LEU A 1 233 ? -8.823 18.762 9.633 1.00 97.50 233 LEU A N 1
ATOM 1817 C CA . LEU A 1 233 ? -9.846 18.724 10.688 1.00 97.50 233 LEU A CA 1
ATOM 1818 C C . LEU A 1 233 ? -11.069 19.557 10.302 1.00 97.50 233 LEU A C 1
ATOM 1820 O O . LEU A 1 233 ? -12.194 19.102 10.485 1.00 97.50 233 LEU A O 1
ATOM 1824 N N . LYS A 1 234 ? -10.844 20.734 9.710 1.00 97.06 234 LYS A N 1
ATOM 1825 C CA . LYS A 1 234 ? -11.928 21.585 9.223 1.00 97.06 234 LYS A CA 1
ATOM 1826 C C . LYS A 1 234 ? -12.709 20.903 8.104 1.00 97.06 234 LYS A C 1
ATOM 1828 O O . LYS A 1 234 ? -13.928 20.914 8.110 1.00 97.06 234 LYS A O 1
ATOM 1833 N N . GLU A 1 235 ? -12.015 20.250 7.177 1.00 96.88 235 GLU A N 1
ATOM 1834 C CA . GLU A 1 235 ? -12.665 19.498 6.103 1.00 96.88 235 GLU A CA 1
ATOM 1835 C C . GLU A 1 235 ? -13.476 18.293 6.622 1.00 96.88 235 GLU A C 1
ATOM 1837 O O . GLU A 1 235 ? -14.542 18.005 6.077 1.00 96.88 235 GLU A O 1
ATOM 1842 N N . LEU A 1 236 ? -13.016 17.621 7.686 1.00 97.38 236 LEU A N 1
ATOM 1843 C CA . LEU A 1 236 ? -13.764 16.552 8.367 1.00 97.38 236 LEU A CA 1
ATOM 1844 C C . LEU A 1 236 ? -15.071 17.059 8.982 1.00 97.38 236 LEU A C 1
ATOM 1846 O O . LEU A 1 236 ? -16.105 16.407 8.841 1.00 97.38 236 LEU A O 1
ATOM 1850 N N . GLU A 1 237 ? -15.036 18.223 9.624 1.00 97.50 237 GLU A N 1
ATOM 1851 C CA . GLU A 1 237 ? -16.228 18.873 10.171 1.00 97.50 237 GLU A CA 1
ATOM 1852 C C . GLU A 1 237 ? -17.169 19.346 9.049 1.00 97.50 237 GLU A C 1
ATOM 1854 O O . GLU A 1 237 ? -18.317 18.907 8.985 1.00 97.50 237 GLU A O 1
ATOM 1859 N N . ASP A 1 238 ? -16.664 20.155 8.112 1.00 96.94 238 ASP A N 1
ATOM 1860 C CA . ASP A 1 238 ? -17.461 20.838 7.086 1.00 96.94 238 ASP A CA 1
ATOM 1861 C C . ASP A 1 238 ? -18.103 19.873 6.072 1.00 96.94 238 ASP A C 1
ATOM 1863 O O . ASP A 1 238 ? -19.249 20.072 5.665 1.00 96.94 238 ASP A O 1
ATOM 1867 N N . LYS A 1 239 ? -17.370 18.845 5.615 1.00 96.38 239 LYS A N 1
ATOM 1868 C CA . LYS A 1 239 ? -17.831 17.957 4.527 1.00 96.38 239 LYS A CA 1
ATOM 1869 C C . LYS A 1 239 ? -18.385 16.625 5.008 1.00 96.38 239 LYS A C 1
ATOM 1871 O O . LYS A 1 239 ? -19.255 16.063 4.346 1.00 96.38 239 LYS A O 1
ATOM 1876 N N . PHE A 1 240 ? -17.859 16.102 6.112 1.00 95.19 240 PHE A N 1
ATOM 1877 C CA . PHE A 1 240 ? -18.190 14.759 6.595 1.00 95.19 240 PHE A CA 1
ATOM 1878 C C . PHE A 1 240 ? -18.983 14.780 7.908 1.00 95.19 240 PHE A C 1
ATOM 1880 O O . PHE A 1 240 ? -19.404 13.721 8.373 1.00 95.19 240 PHE A O 1
ATOM 1887 N N . GLY A 1 241 ? -19.220 15.960 8.496 1.00 96.00 241 GLY A N 1
ATOM 1888 C CA . GLY A 1 241 ? -20.034 16.122 9.701 1.00 96.00 241 GLY A CA 1
ATOM 1889 C C . GLY A 1 241 ? -19.388 15.552 10.965 1.00 96.00 241 GLY A C 1
ATOM 1890 O O . GLY A 1 241 ? -20.100 15.150 11.886 1.00 96.00 241 GLY A O 1
ATOM 1891 N N . TRP A 1 242 ? -18.055 15.456 11.009 1.00 97.62 242 TRP A N 1
ATOM 1892 C CA . TRP A 1 242 ? -17.341 14.943 12.181 1.00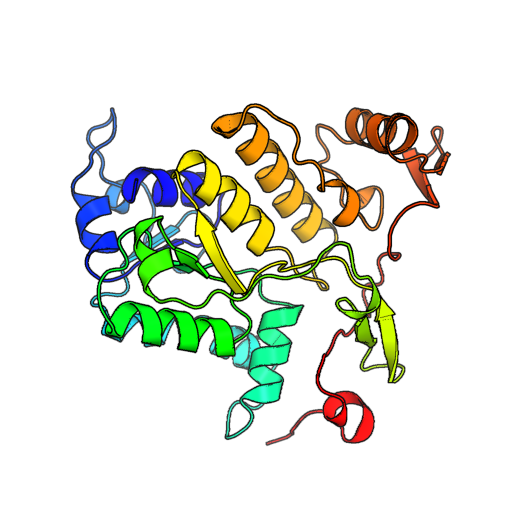 97.62 242 TRP A CA 1
ATOM 1893 C C . TRP A 1 242 ? -17.374 15.958 13.323 1.00 97.62 242 TRP A C 1
ATOM 1895 O O . TRP A 1 242 ? -17.310 17.164 13.097 1.00 97.62 242 TRP A O 1
ATOM 1905 N N . LYS A 1 243 ? -17.430 15.473 14.567 1.00 96.94 243 LYS A N 1
ATOM 1906 C CA . LYS A 1 243 ? -17.403 16.341 15.753 1.00 96.94 243 LYS A CA 1
ATOM 1907 C C . LYS A 1 243 ? -15.968 16.555 16.212 1.00 96.94 243 LYS A C 1
ATOM 1909 O O . LYS A 1 243 ? -15.296 15.589 16.585 1.00 96.94 243 LYS A O 1
ATOM 1914 N N . ILE A 1 244 ? -15.519 17.808 16.227 1.00 96.62 244 ILE A N 1
ATOM 1915 C CA . ILE A 1 244 ? -14.147 18.186 16.576 1.00 96.62 244 ILE A CA 1
ATOM 1916 C C . ILE A 1 244 ? -14.135 19.026 17.861 1.00 96.62 244 ILE A C 1
ATOM 1918 O O . ILE A 1 244 ? -14.877 19.992 18.003 1.00 96.62 244 ILE A O 1
ATOM 1922 N N . ASP A 1 245 ? -13.262 18.672 18.805 1.00 95.69 245 ASP A N 1
ATOM 1923 C CA . ASP A 1 245 ? -12.869 19.552 19.910 1.00 95.69 245 ASP A CA 1
ATOM 1924 C C . ASP A 1 245 ? -11.764 20.477 19.389 1.00 95.69 245 ASP A C 1
ATOM 1926 O O . ASP A 1 245 ? -10.610 20.060 19.247 1.00 95.69 245 ASP A O 1
ATOM 1930 N N . TRP A 1 246 ? -12.123 21.720 19.068 1.00 94.50 246 TRP A N 1
ATOM 1931 C CA . TRP A 1 246 ? -11.204 22.714 18.510 1.00 94.50 246 TRP A CA 1
ATOM 1932 C C . TRP A 1 246 ? -10.192 23.260 19.521 1.00 94.50 246 TRP A C 1
ATOM 1934 O O . TRP A 1 246 ? -9.097 23.653 19.116 1.00 94.50 246 TRP A O 1
ATOM 1944 N N . GLU A 1 247 ? -10.491 23.216 20.823 1.00 92.62 247 GLU A N 1
ATOM 1945 C CA . GLU A 1 247 ? -9.537 23.626 21.860 1.00 92.62 247 GLU A CA 1
ATOM 1946 C C . GLU A 1 247 ? -8.363 22.646 21.923 1.00 92.62 247 GLU A C 1
ATOM 1948 O O . GLU A 1 247 ? -7.200 23.046 21.999 1.00 92.62 247 GLU A O 1
ATOM 1953 N N . LYS A 1 248 ? -8.659 21.343 21.839 1.00 92.81 248 LYS A N 1
ATOM 1954 C CA . LYS A 1 248 ? -7.642 20.278 21.886 1.00 92.81 248 LYS A CA 1
ATOM 1955 C C . LYS A 1 248 ? -7.213 19.776 20.509 1.00 92.81 248 LYS A C 1
ATOM 1957 O O . LYS A 1 248 ? -6.297 18.954 20.427 1.00 92.81 248 LYS A O 1
ATOM 1962 N N . LYS A 1 249 ? -7.864 20.240 19.439 1.00 93.25 249 LYS A N 1
ATOM 1963 C CA . LYS A 1 249 ? -7.725 19.752 18.055 1.00 93.25 249 LYS A CA 1
ATOM 1964 C C . LYS A 1 249 ? -7.865 18.226 17.968 1.00 93.25 249 LYS A C 1
ATOM 1966 O O . LYS A 1 249 ? -7.018 17.552 17.370 1.00 93.25 249 LYS A O 1
ATOM 1971 N N . LYS A 1 250 ? -8.907 17.691 18.614 1.00 94.06 250 LYS A N 1
ATOM 1972 C CA . LYS A 1 250 ? -9.193 16.250 18.726 1.00 94.06 250 LYS A CA 1
ATOM 1973 C C . LYS A 1 250 ? -10.485 15.865 18.030 1.00 94.06 250 LYS A C 1
ATOM 1975 O O . LYS A 1 250 ? -11.444 16.627 18.026 1.00 94.06 250 LYS A O 1
ATOM 1980 N N . ILE A 1 251 ? -10.511 14.650 17.494 1.00 96.50 251 ILE A N 1
ATOM 1981 C CA . ILE A 1 251 ? -11.708 14.072 16.880 1.00 96.50 251 ILE A CA 1
ATOM 1982 C C . ILE A 1 251 ? -12.515 13.374 17.979 1.00 96.50 251 ILE A C 1
ATOM 1984 O O . ILE A 1 251 ? -11.976 12.521 18.683 1.00 96.50 251 ILE A O 1
ATOM 1988 N N . LEU A 1 252 ? -13.784 13.752 18.140 1.00 94.94 252 LEU A N 1
ATOM 1989 C CA . LEU A 1 252 ? -14.694 13.173 19.134 1.00 94.94 252 LEU A CA 1
ATOM 1990 C C . LEU A 1 252 ? -15.545 12.050 18.531 1.00 94.94 252 LEU A C 1
ATOM 1992 O O . LEU A 1 252 ? -15.644 10.973 19.111 1.00 94.94 252 LEU A O 1
ATOM 1996 N N . GLU A 1 253 ? -16.135 12.291 17.359 1.00 96.12 253 GLU A N 1
ATOM 1997 C CA . GLU A 1 253 ? -16.995 11.344 16.639 1.00 96.12 253 GLU A CA 1
ATOM 1998 C C . GLU A 1 253 ? -16.782 11.479 15.125 1.00 96.12 253 GLU A C 1
ATOM 2000 O O . GLU A 1 253 ? -16.521 12.580 14.635 1.00 96.12 253 GLU A O 1
ATOM 2005 N N . GLY A 1 254 ? -16.912 10.369 14.390 1.00 95.12 254 GLY A N 1
ATOM 2006 C CA . GLY A 1 254 ? -16.777 10.342 12.928 1.00 95.12 254 GLY A CA 1
ATOM 2007 C C . GLY A 1 254 ? -16.046 9.119 12.354 1.00 95.12 254 GLY A C 1
ATOM 2008 O O . GLY A 1 254 ? -16.579 8.496 11.436 1.00 95.12 254 GLY A O 1
ATOM 2009 N N . PRO A 1 255 ? -14.862 8.731 12.875 1.00 96.25 255 PRO A N 1
ATOM 2010 C CA . PRO A 1 255 ? -14.103 7.598 12.349 1.00 96.25 255 PRO A CA 1
ATOM 2011 C C . PRO A 1 255 ? -14.887 6.280 12.335 1.00 96.25 255 PRO A C 1
ATOM 2013 O O . PRO A 1 255 ? -15.620 5.991 13.279 1.00 96.25 255 PRO A O 1
ATOM 2016 N N . ILE A 1 256 ? -14.632 5.424 11.332 1.00 95.00 256 ILE A N 1
ATOM 2017 C CA . ILE A 1 256 ? -15.180 4.048 11.251 1.00 95.00 256 ILE A CA 1
ATOM 2018 C C . ILE A 1 256 ? -14.877 3.262 12.535 1.00 95.00 256 ILE A C 1
ATOM 2020 O O . ILE A 1 256 ? -15.693 2.475 13.013 1.00 95.00 256 ILE A O 1
ATOM 2024 N N . ARG A 1 257 ? -13.678 3.472 13.083 1.00 93.88 257 ARG A N 1
ATOM 2025 C CA . ARG A 1 257 ? -13.212 2.894 14.342 1.00 93.88 257 ARG A CA 1
ATOM 2026 C C . ARG A 1 257 ? -12.151 3.783 14.976 1.00 93.88 257 ARG A C 1
ATOM 2028 O O . ARG A 1 257 ? -11.434 4.504 14.280 1.00 93.88 257 ARG A O 1
ATOM 2035 N N . SER A 1 258 ? -11.991 3.655 16.287 1.00 90.56 258 SER A N 1
ATOM 2036 C CA . SER A 1 258 ? -10.893 4.284 17.016 1.00 90.56 258 SER A CA 1
ATOM 2037 C C . SER A 1 258 ? -9.564 3.550 16.793 1.00 90.56 258 SER A C 1
ATOM 2039 O O . SER A 1 258 ? -9.507 2.385 16.381 1.00 90.56 258 SER A O 1
ATOM 2041 N N . TYR A 1 259 ? -8.458 4.243 17.066 1.00 92.75 259 TYR A N 1
ATOM 2042 C CA . TYR A 1 259 ? -7.145 3.608 17.102 1.00 92.75 259 TYR A CA 1
ATOM 2043 C C . TYR A 1 259 ? -6.973 2.791 18.384 1.00 92.75 259 TYR A C 1
ATOM 2045 O O . TYR A 1 259 ? -7.150 3.297 19.492 1.00 92.75 259 TYR A O 1
ATOM 2053 N N . TYR A 1 260 ? -6.540 1.542 18.226 1.00 89.75 260 TYR A N 1
ATOM 2054 C CA . TYR A 1 260 ? -6.182 0.659 19.326 1.00 89.75 260 TYR A CA 1
ATOM 2055 C C . TYR A 1 260 ? -4.862 -0.047 19.013 1.00 89.75 260 TYR A C 1
ATOM 2057 O O . TYR A 1 260 ? -4.771 -0.821 18.062 1.00 89.75 260 TYR A O 1
ATOM 2065 N N . ALA A 1 261 ? -3.830 0.199 19.824 1.00 90.00 261 ALA A N 1
ATOM 2066 C CA . ALA A 1 261 ? -2.494 -0.363 19.601 1.00 90.00 261 ALA A CA 1
ATOM 2067 C C . ALA A 1 261 ? -2.455 -1.898 19.712 1.00 90.00 261 ALA A C 1
ATOM 2069 O O . ALA A 1 261 ? -1.601 -2.541 19.108 1.00 90.00 261 ALA A O 1
ATOM 2070 N N . GLY A 1 262 ? -3.373 -2.488 20.483 1.00 90.25 262 GLY A N 1
ATOM 2071 C CA . GLY A 1 262 ? -3.471 -3.934 20.653 1.00 90.25 262 GLY A CA 1
ATOM 2072 C C . GLY A 1 262 ? -4.313 -4.642 19.594 1.00 90.25 262 GLY A C 1
ATOM 2073 O O . GLY A 1 262 ? -4.501 -5.849 19.734 1.00 90.25 262 GLY A O 1
ATOM 2074 N N . PHE A 1 263 ? -4.842 -3.920 18.599 1.00 94.38 263 PHE A N 1
ATOM 2075 C CA . PHE A 1 263 ? -5.741 -4.470 17.589 1.00 94.38 263 PHE A CA 1
ATOM 2076 C C . PHE A 1 263 ? -5.035 -5.580 16.813 1.00 94.38 263 PHE A C 1
ATOM 2078 O O . PHE A 1 263 ? -3.924 -5.391 16.309 1.00 94.38 263 PHE A O 1
ATOM 2085 N N . ASN A 1 264 ? -5.657 -6.756 16.730 1.00 94.50 264 ASN A N 1
ATOM 2086 C CA . ASN A 1 264 ? -5.073 -7.889 16.027 1.00 94.50 264 ASN A CA 1
ATOM 2087 C C . ASN A 1 264 ? -6.001 -8.415 14.925 1.00 94.50 264 ASN A C 1
ATOM 2089 O O . ASN A 1 264 ? -6.633 -9.446 15.130 1.00 94.50 264 ASN A O 1
ATOM 2093 N N . PRO A 1 265 ? -6.101 -7.716 13.777 1.00 96.12 265 PRO A N 1
ATOM 2094 C CA . PRO A 1 265 ? -7.010 -8.093 12.701 1.00 96.12 265 PRO A CA 1
ATOM 2095 C C . PRO A 1 265 ? -6.618 -9.416 12.041 1.00 96.12 265 PRO A C 1
ATOM 2097 O O . PRO A 1 265 ? -5.441 -9.633 11.735 1.00 96.12 265 PRO A O 1
ATOM 2100 N N . THR A 1 266 ? -7.622 -10.253 11.783 1.00 97.00 266 THR A N 1
ATOM 2101 C CA . THR A 1 266 ? -7.522 -11.464 10.966 1.00 97.00 266 THR A CA 1
ATOM 2102 C C . THR A 1 266 ? -8.830 -11.762 10.232 1.00 97.00 266 THR A C 1
ATOM 2104 O O . THR A 1 266 ? -9.917 -11.493 10.738 1.00 97.00 266 THR A O 1
ATOM 2107 N N . ASN A 1 267 ? -8.736 -12.368 9.053 1.00 96.75 267 ASN A N 1
ATOM 2108 C CA . ASN A 1 267 ? -9.860 -12.973 8.334 1.00 96.75 267 ASN A CA 1
ATOM 2109 C C . ASN A 1 267 ? -10.008 -14.472 8.647 1.00 96.75 267 ASN A C 1
ATOM 2111 O O . ASN A 1 267 ? -10.943 -15.115 8.179 1.00 96.75 267 ASN A O 1
ATOM 2115 N N . VAL A 1 268 ? -9.070 -15.045 9.406 1.00 95.56 268 VAL A N 1
ATOM 2116 C CA . VAL A 1 268 ? -8.924 -16.488 9.586 1.00 95.56 268 VAL A CA 1
ATOM 2117 C C . VAL A 1 268 ? -9.437 -16.881 10.961 1.00 95.56 268 VAL A C 1
ATOM 2119 O O . VAL A 1 268 ? -8.770 -16.704 11.981 1.00 95.56 268 VAL A O 1
ATOM 2122 N N . GLU A 1 269 ? -10.631 -17.462 10.983 1.00 92.25 269 GLU A N 1
ATOM 2123 C CA . GLU A 1 269 ? -11.346 -17.762 12.221 1.00 92.25 269 GLU A CA 1
ATOM 2124 C C . GLU A 1 269 ? -10.586 -18.707 13.166 1.00 92.25 269 GLU A C 1
ATOM 2126 O O . GLU A 1 269 ? -10.556 -18.498 14.383 1.00 92.25 269 GLU A O 1
ATOM 2131 N N . ARG A 1 270 ? -9.883 -19.706 12.620 1.00 93.19 270 ARG A N 1
ATOM 2132 C CA . ARG A 1 270 ? -9.091 -20.631 13.443 1.00 93.19 270 ARG A CA 1
ATOM 2133 C C . ARG A 1 270 ? -8.014 -19.931 14.276 1.00 93.19 270 ARG A C 1
ATOM 2135 O O . ARG A 1 270 ? -7.684 -20.428 15.343 1.00 93.19 270 ARG A O 1
ATOM 2142 N N . LEU A 1 271 ? -7.498 -18.764 13.870 1.00 89.88 271 LEU A N 1
ATOM 2143 C CA . LEU A 1 271 ? -6.401 -18.111 14.599 1.00 89.88 271 LEU A CA 1
ATOM 2144 C C . LEU A 1 271 ? -6.807 -17.610 15.988 1.00 89.88 271 LEU A C 1
ATOM 2146 O O . LEU A 1 271 ? -5.950 -17.519 16.863 1.00 89.88 271 LEU A O 1
ATOM 2150 N N . PHE A 1 272 ? -8.089 -17.310 16.209 1.00 85.38 272 PHE A N 1
ATOM 2151 C CA . PHE A 1 272 ? -8.593 -16.909 17.527 1.00 85.38 272 PHE A CA 1
ATOM 2152 C C . PHE A 1 272 ? -9.331 -18.024 18.270 1.00 85.38 272 PHE A C 1
ATOM 2154 O O . PHE A 1 272 ? -9.564 -17.900 19.469 1.00 85.38 272 PHE A O 1
ATOM 2161 N N . ARG A 1 273 ? -9.680 -19.119 17.584 1.00 86.94 273 ARG A N 1
ATOM 2162 C CA . ARG A 1 273 ? -10.266 -20.319 18.203 1.00 86.94 273 ARG A CA 1
ATOM 2163 C C . ARG A 1 273 ? -9.205 -21.316 18.672 1.00 86.94 273 ARG A C 1
ATOM 2165 O O . ARG A 1 273 ? -9.290 -21.833 19.778 1.00 86.94 273 ARG A O 1
ATOM 2172 N N . GLU A 1 274 ? -8.223 -21.583 17.820 1.00 86.12 274 GLU A N 1
ATOM 2173 C CA . GLU A 1 274 ? -7.199 -22.624 17.987 1.00 86.12 274 GLU A CA 1
ATOM 2174 C C . GLU A 1 274 ? -5.814 -22.031 18.291 1.00 86.12 274 GLU A C 1
ATOM 2176 O O . GLU A 1 274 ? -4.926 -22.727 18.779 1.00 86.12 274 GLU A O 1
ATOM 2181 N N . GLY A 1 275 ? -5.634 -20.732 18.037 1.00 82.75 275 GLY A N 1
ATOM 2182 C CA . GLY A 1 275 ? -4.366 -20.032 18.199 1.00 82.75 275 GLY A CA 1
ATOM 2183 C C . GLY A 1 275 ? -3.490 -20.068 16.944 1.00 82.75 275 GLY A C 1
ATOM 2184 O O . GLY A 1 275 ? -3.866 -20.561 15.880 1.00 82.75 275 GLY A O 1
ATOM 2185 N N . PHE A 1 276 ? -2.295 -19.491 17.062 1.00 83.44 276 PHE A N 1
ATOM 2186 C CA . PHE A 1 276 ? -1.317 -19.467 15.974 1.00 83.44 276 PHE A CA 1
ATOM 2187 C C . PHE A 1 276 ? -0.596 -20.806 15.852 1.00 83.44 276 PHE A C 1
ATOM 2189 O O . PHE A 1 276 ? -0.295 -21.451 16.858 1.00 83.44 276 PHE A O 1
ATOM 2196 N N . MET A 1 277 ? -0.255 -21.195 14.621 1.00 78.94 277 MET A N 1
ATOM 2197 C CA . MET A 1 277 ? 0.506 -22.419 14.403 1.00 78.94 277 MET A CA 1
ATOM 2198 C C . MET A 1 277 ? 1.900 -22.279 15.024 1.00 78.94 277 MET A C 1
ATOM 2200 O O . MET A 1 277 ? 2.706 -21.443 14.609 1.00 78.94 277 MET A O 1
ATOM 2204 N N . THR A 1 278 ? 2.189 -23.117 16.015 1.00 69.69 278 THR A N 1
ATOM 2205 C CA . THR A 1 278 ? 3.529 -23.276 16.586 1.00 69.69 278 THR A CA 1
ATOM 2206 C C . THR A 1 278 ? 4.220 -24.460 15.899 1.00 69.69 278 THR A C 1
ATOM 2208 O O . THR A 1 278 ? 3.525 -25.396 15.508 1.00 69.69 278 THR A O 1
ATOM 2211 N N . LEU A 1 279 ? 5.554 -24.386 15.730 1.00 57.06 279 LEU A N 1
ATOM 2212 C CA . LEU A 1 279 ? 6.494 -25.289 15.007 1.00 57.06 279 LEU A CA 1
ATOM 2213 C C . LEU A 1 279 ? 7.064 -24.714 13.700 1.00 57.06 279 LEU A C 1
ATOM 2215 O O . LEU A 1 279 ? 6.792 -25.273 12.617 1.00 57.06 279 LEU A O 1
#

Sequence (279 aa):
DAYTVMNEFASRNFIVVTTGCMAMDAGLYKDEEGLTVYEKYPDNFDGGCVANLGSCVANAHIHGAAIKVARIFAKRNIRANFEEIADYILNRVGACGLAWGAYSQKAASIATGVNRLGIPVVVGPHGSKYRRAFLGRPYNDEDWMVYDVRTGQRVRIEPAPQDLLVAAETIEEAIPLMAKLCFRPNDTTQGRSIKLTHYIDLSLKYLKRMPDDWHLFVRTEADLPLAKKEALLKELEDKFGWKIDWEKKKILEGPIRSYYAGFNPTNVERLFREGFMTL

Foldseek 3Di:
DLLVLLQLQLVLFHQAEDAAPSVVVQQVDADPVRDGSPRVADQDRGGSHYHYQYHLVSLVVVVVVLLCCCCVVVVADPPVPLQVSLQCCLAPPQAEAEAAPDDDPSSVVSLVSCVSSNHAYEYEPCVCVVVDWFFADQVDQVSQWWAFLVPRDTAGAGPAPGTRYYYDHDPLRVNLNSLSNRGHRLQDLVRLQSSLVRSQVSCCVRVVDGDPCSQQSDQKLSSHNPVCSVVVLVCCCPPVVWDADPVVRITDDGYSHHDDNSGHTGRDSCCNVVNGDDD